Protein AF-A0A9D2AYI0-F1 (afdb_monomer)

Mean predicted aligned error: 7.73 Å

pLDDT: mean 88.95, std 11.7, range [48.78, 98.12]

Foldseek 3Di:
DVVVVVVVVVVVVVVVVVVVVVVVVVVVQLVVLLVLLQLLQVLQQHVVLVVLFFKKKWWKAFQQQDLQFHRIKIWIAGLPQQWIWIWTATPVRWIKIWIAGLQVLGTDWIDTNNHTDPDCPVCSVPPSVSVSVVCQVVQCQFCVSNQSSVQSPQKGWDDWDQDPNFTWIKIWGFQTQTSNGDGWTKIFTAGPVRSHTQWMCTPNWIWGWDDWDDQPSSGTTTFWTATPPDRSNIMGTPHMHTDSDDDPCRRRVD

Radius of gyration: 23.63 Å; Cα contacts (8 Å, |Δi|>4): 490; chains: 1; bounding box: 51×50×82 Å

Organism: NCBI:txid2838759

Secondary structure (DSSP, 8-state):
-HHHHHHHHHHHHHHHHHHHHHHHHHHHHHHHHHHHHHHHHHHTT-HHHHHT--EEEEEEES----SSEEEEEEEEEETTT-EEEEEEEETTS-EEEEEEETTTTEEEEEEETTEE-S--HHHHHHTHHHHHHHHHHHHHHHTHHHHHHH-TTTEEE---EEETTEEEEEEEEEEEE-TTS-EEEEEEEEETTT--EEEEEETTEEEEEEEEEE-STT-EEEEEEEESS-GGG-EEEEEEEEES---HHHHHT-

Sequence (254 aa):
MLKNKIRKNSWILLLLLIGFVHFNSQHALSQEKKTELNLISEASGGIQKWDITDYILFVAKGNALSPEFSESRAFLINKNNGDARFEATSNRGEKTVVLFNFKNNNLKTVFVDKKELEELDSFEKNSFPLIIKQFSEDSKRLFLPFLIANSRQDAKVMEDKIIDLEKLSPVQADGIQDLSGNSFNVTVFCSSETGEIRLANLDSQEFAIKNYKDIGGGVYLPTEFIDKKNPERSSEFSTVASFTHMEKEKFEGL

Structure (mmCIF, N/CA/C/O backbone):
data_AF-A0A9D2AYI0-F1
#
_entry.id   AF-A0A9D2AYI0-F1
#
loop_
_atom_site.group_PDB
_atom_site.id
_atom_site.type_symbol
_atom_site.label_atom_id
_atom_site.label_alt_id
_atom_site.label_comp_id
_atom_site.label_asym_id
_atom_site.label_entity_id
_atom_site.label_seq_id
_atom_site.pdbx_PDB_ins_code
_atom_site.Cartn_x
_atom_site.Cartn_y
_atom_site.Cartn_z
_atom_site.occupancy
_atom_site.B_iso_or_equiv
_atom_site.auth_seq_id
_atom_site.auth_comp_id
_atom_site.auth_asym_id
_atom_site.auth_atom_id
_atom_site.pdbx_PDB_model_num
ATOM 1 N N . MET A 1 1 ? 26.919 37.360 -55.769 1.00 53.56 1 MET A N 1
ATOM 2 C CA . MET A 1 1 ? 25.573 36.912 -55.327 1.00 53.56 1 MET A CA 1
ATOM 3 C C . MET A 1 1 ? 25.461 35.414 -55.008 1.00 53.56 1 MET A C 1
ATOM 5 O O . MET A 1 1 ? 24.759 35.093 -54.059 1.00 53.56 1 MET A O 1
ATOM 9 N N . LEU A 1 2 ? 26.147 34.495 -55.711 1.00 49.88 2 LEU A N 1
ATOM 10 C CA . LEU A 1 2 ? 26.025 33.040 -55.466 1.00 49.88 2 LEU A CA 1
ATOM 11 C C . LEU A 1 2 ? 26.475 32.572 -54.061 1.00 49.88 2 LEU A C 1
ATOM 13 O O . LEU A 1 2 ? 25.772 31.789 -53.429 1.00 49.88 2 LEU A O 1
ATOM 17 N N . LYS A 1 3 ? 27.597 33.091 -53.532 1.00 48.78 3 LYS A N 1
ATOM 18 C CA . LYS A 1 3 ? 28.136 32.690 -52.211 1.00 48.78 3 LYS A CA 1
ATOM 19 C C . LYS A 1 3 ? 27.173 32.951 -51.041 1.00 48.78 3 LYS A C 1
ATOM 21 O O . LYS A 1 3 ? 27.071 32.113 -50.152 1.00 48.78 3 LYS A O 1
ATOM 26 N N . ASN A 1 4 ? 26.419 34.055 -51.061 1.00 53.97 4 ASN A N 1
ATOM 27 C CA . ASN A 1 4 ? 25.432 34.349 -50.010 1.00 53.97 4 ASN A CA 1
ATOM 28 C C . ASN A 1 4 ? 24.194 33.443 -50.089 1.00 53.97 4 ASN A C 1
ATOM 30 O O . ASN A 1 4 ? 23.608 33.138 -49.054 1.00 53.97 4 ASN A O 1
ATOM 34 N N . LYS A 1 5 ? 23.817 32.977 -51.287 1.00 50.19 5 LYS A N 1
ATOM 35 C CA . LYS A 1 5 ? 22.659 32.091 -51.492 1.00 50.19 5 LYS A CA 1
ATOM 36 C C . LYS A 1 5 ? 22.956 30.656 -51.033 1.00 50.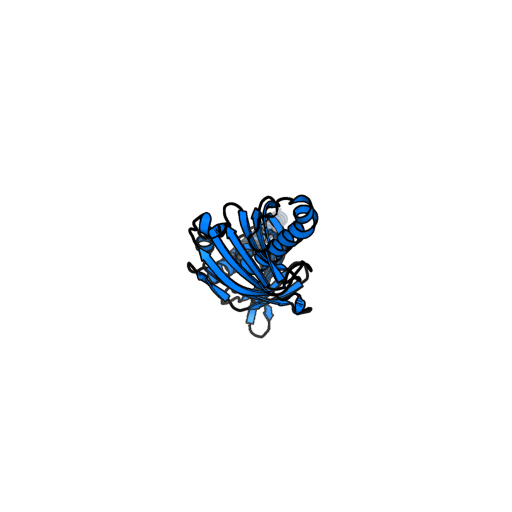19 5 LYS A C 1
ATOM 38 O O . LYS A 1 5 ? 22.133 30.056 -50.354 1.00 50.19 5 LYS A O 1
ATOM 43 N N . ILE A 1 6 ? 24.166 30.156 -51.311 1.00 55.81 6 ILE A N 1
ATOM 44 C CA . ILE A 1 6 ? 24.640 28.838 -50.846 1.00 55.81 6 ILE A CA 1
ATOM 45 C C . ILE A 1 6 ? 24.772 28.825 -49.320 1.00 55.81 6 ILE A C 1
ATOM 47 O O . ILE A 1 6 ? 24.260 27.923 -48.666 1.00 55.81 6 ILE A O 1
ATOM 51 N N . ARG A 1 7 ? 25.370 29.876 -48.739 1.00 56.66 7 ARG A N 1
ATOM 52 C CA . ARG A 1 7 ? 25.525 29.996 -47.286 1.00 56.66 7 ARG A CA 1
ATOM 53 C C . ARG A 1 7 ? 24.161 30.001 -46.585 1.00 56.66 7 ARG A C 1
ATOM 55 O O . ARG A 1 7 ? 23.984 29.253 -45.636 1.00 56.66 7 ARG A O 1
ATOM 62 N N . LYS A 1 8 ? 23.176 30.757 -47.091 1.00 58.34 8 LYS A N 1
ATOM 63 C CA . LYS A 1 8 ? 21.809 30.815 -46.533 1.00 58.34 8 LYS A CA 1
ATOM 64 C C . LYS A 1 8 ? 21.071 29.467 -46.614 1.00 58.34 8 LYS A C 1
ATOM 66 O O . LYS A 1 8 ? 20.415 29.092 -45.649 1.00 58.34 8 LYS A O 1
ATOM 71 N N . ASN A 1 9 ? 21.241 28.712 -47.703 1.00 61.28 9 ASN A N 1
ATOM 72 C CA . ASN A 1 9 ? 20.651 27.376 -47.848 1.00 61.28 9 ASN A CA 1
ATOM 73 C C . ASN A 1 9 ? 21.312 26.328 -46.934 1.00 61.28 9 ASN A C 1
ATOM 75 O O . ASN A 1 9 ? 20.611 25.464 -46.414 1.00 61.28 9 ASN A O 1
ATOM 79 N N . SER A 1 10 ? 22.622 26.426 -46.672 1.00 65.56 10 SER A N 1
ATOM 80 C CA . SER A 1 10 ? 23.306 25.547 -45.711 1.00 65.56 10 SER A CA 1
ATOM 81 C C . SER A 1 10 ? 22.818 25.739 -44.270 1.00 65.56 10 SER A C 1
ATOM 83 O O . SER A 1 10 ? 22.684 24.755 -43.551 1.00 65.56 10 SER A O 1
ATOM 85 N N . TRP A 1 11 ? 22.492 26.969 -43.851 1.00 72.38 11 TRP A N 1
ATOM 86 C CA . TRP A 1 11 ? 21.920 27.221 -42.517 1.00 72.38 11 TRP A CA 1
ATOM 87 C C . TRP A 1 11 ? 20.506 26.647 -42.364 1.00 72.38 11 TRP A C 1
ATOM 89 O O . TRP A 1 11 ? 20.178 26.114 -41.309 1.00 72.38 11 TRP A O 1
ATOM 99 N N . ILE A 1 12 ? 19.686 26.706 -43.418 1.00 76.19 12 ILE A N 1
ATOM 100 C CA . ILE A 1 12 ? 18.332 26.126 -43.416 1.00 76.19 12 ILE A CA 1
ATOM 101 C C . ILE A 1 12 ? 18.400 24.595 -43.312 1.00 76.19 12 ILE A C 1
ATOM 103 O O . ILE A 1 12 ? 17.667 24.004 -42.526 1.00 76.19 12 ILE A O 1
ATOM 107 N N . LEU A 1 13 ? 19.314 23.959 -44.052 1.00 74.06 13 LEU A N 1
ATOM 108 C CA . LEU A 1 13 ? 19.551 22.514 -43.975 1.00 74.06 13 LEU A CA 1
ATOM 109 C C . LEU A 1 13 ? 20.047 22.078 -42.591 1.00 74.06 13 LEU A C 1
ATOM 111 O O . LEU A 1 13 ? 19.569 21.077 -42.071 1.00 74.06 13 LEU A O 1
ATOM 115 N N . LEU A 1 14 ? 20.950 22.846 -41.973 1.00 80.19 14 LEU A N 1
ATOM 116 C CA . LEU A 1 14 ? 21.431 22.570 -40.618 1.00 80.19 14 LEU A CA 1
ATOM 117 C C . LEU A 1 14 ? 20.303 22.680 -39.579 1.00 80.19 14 LEU A C 1
ATOM 119 O O . LEU A 1 14 ? 20.172 21.806 -38.729 1.00 80.19 14 LEU A O 1
ATOM 123 N N . LEU A 1 15 ? 19.458 23.712 -39.671 1.00 78.56 15 LEU A N 1
ATOM 124 C CA . LEU A 1 15 ? 18.307 23.887 -38.777 1.00 78.56 15 LEU A CA 1
ATOM 125 C C . LEU A 1 15 ? 17.257 22.781 -38.954 1.00 78.56 15 LEU A C 1
ATOM 127 O O . LEU A 1 15 ? 16.720 22.296 -37.961 1.00 78.56 15 LEU A O 1
ATOM 131 N N . LEU A 1 16 ? 17.002 22.337 -40.189 1.00 78.69 16 LEU A N 1
ATOM 132 C CA . LEU A 1 16 ? 16.126 21.193 -40.463 1.00 78.69 16 LEU A CA 1
ATOM 133 C C . LEU A 1 16 ? 16.693 19.890 -39.889 1.00 78.69 16 LEU A C 1
ATOM 135 O O . LEU A 1 16 ? 15.939 19.103 -39.324 1.00 78.69 16 LEU A O 1
ATOM 139 N N . LEU A 1 17 ? 18.009 19.679 -39.977 1.00 77.38 17 LEU A N 1
ATOM 140 C CA . LEU A 1 17 ? 18.661 18.498 -39.410 1.00 77.38 17 LEU A CA 1
ATOM 141 C C . LEU A 1 17 ? 18.581 18.494 -37.876 1.00 77.38 17 LEU A C 1
ATOM 143 O O . LEU A 1 17 ? 18.234 17.479 -37.281 1.00 77.38 17 LEU A O 1
ATOM 147 N N . ILE A 1 18 ? 18.834 19.641 -37.235 1.00 75.62 18 ILE A N 1
ATOM 148 C CA . ILE A 1 18 ? 18.719 19.799 -35.777 1.00 75.62 18 ILE A CA 1
ATOM 149 C C . ILE A 1 18 ? 17.270 19.584 -35.326 1.00 75.62 18 ILE A C 1
ATOM 151 O O . ILE A 1 18 ? 17.044 18.877 -34.343 1.00 75.62 18 ILE A O 1
ATOM 155 N N . GLY A 1 19 ? 16.296 20.141 -36.055 1.00 67.94 19 GLY A N 1
ATOM 156 C CA . GLY A 1 19 ? 14.872 19.939 -35.790 1.00 67.94 19 GLY A CA 1
ATOM 157 C C . GLY A 1 19 ? 14.451 18.475 -35.933 1.00 67.94 19 GLY A C 1
ATOM 158 O O . GLY A 1 19 ? 13.746 17.959 -35.072 1.00 67.94 19 GLY A O 1
ATOM 159 N N . PHE A 1 20 ? 14.944 17.777 -36.959 1.00 69.94 20 PHE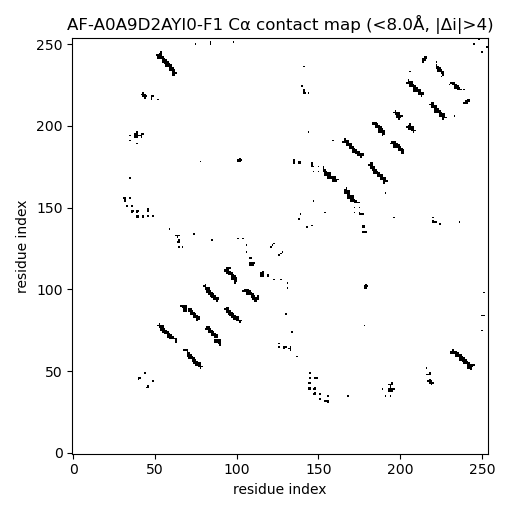 A N 1
ATOM 160 C CA . PHE A 1 20 ? 14.675 16.354 -37.167 1.00 69.94 20 PHE A CA 1
ATOM 161 C C . PHE A 1 20 ? 15.291 15.479 -36.065 1.00 69.94 20 PHE A C 1
ATOM 163 O O . PHE A 1 20 ? 14.637 14.563 -35.573 1.00 69.94 20 PHE A O 1
ATOM 170 N N . VAL A 1 21 ? 16.517 15.772 -35.618 1.00 67.69 21 VAL A N 1
ATOM 171 C CA . VAL A 1 21 ? 17.155 15.050 -34.502 1.00 67.69 21 VAL A CA 1
ATOM 172 C C . VAL A 1 21 ? 16.401 15.286 -33.188 1.00 67.69 21 VAL A C 1
ATOM 174 O O . VAL A 1 21 ? 16.112 14.325 -32.477 1.00 67.69 21 VAL A O 1
ATOM 177 N N . HIS A 1 22 ? 16.002 16.529 -32.896 1.00 61.12 22 HIS A N 1
ATOM 178 C CA . HIS A 1 22 ? 15.208 16.838 -31.700 1.00 61.12 22 HIS A CA 1
ATOM 179 C C . HIS A 1 22 ? 13.848 16.134 -31.725 1.00 61.12 22 HIS A C 1
ATOM 181 O O . HIS A 1 22 ? 13.465 15.515 -30.733 1.00 61.12 22 HIS A O 1
ATOM 187 N N . PHE A 1 23 ? 13.152 16.151 -32.862 1.00 60.25 23 PHE A N 1
ATOM 188 C CA . PHE A 1 23 ? 11.848 15.505 -33.002 1.00 60.25 23 PHE A CA 1
ATOM 189 C C . PHE A 1 23 ? 11.931 13.983 -32.798 1.00 60.25 23 PHE A C 1
ATOM 191 O O . PHE A 1 23 ? 11.155 13.419 -32.030 1.00 60.25 23 PHE A O 1
ATOM 198 N N . ASN A 1 24 ? 12.924 13.314 -33.396 1.00 60.12 24 ASN A N 1
ATOM 199 C CA . ASN A 1 24 ? 13.105 11.869 -33.216 1.00 60.12 24 ASN A CA 1
ATOM 200 C C . ASN A 1 24 ? 13.535 11.493 -31.789 1.00 60.12 24 ASN A C 1
ATOM 202 O O . ASN A 1 24 ? 13.051 10.496 -31.258 1.00 60.12 24 ASN A O 1
ATOM 206 N N . SER A 1 25 ? 14.383 12.299 -31.138 1.00 58.28 25 SER A N 1
ATOM 207 C CA . SER A 1 25 ? 14.795 12.043 -29.748 1.00 58.28 25 SER A CA 1
ATOM 208 C C . SER A 1 25 ? 13.628 12.121 -28.755 1.00 58.28 25 SER A C 1
ATOM 210 O O . SER A 1 25 ? 13.536 11.299 -27.848 1.00 58.28 25 SER A O 1
ATOM 212 N N . GLN A 1 26 ? 12.684 13.048 -28.957 1.00 58.59 26 GLN A N 1
ATOM 213 C CA . GLN A 1 26 ? 11.492 13.159 -28.112 1.00 58.59 26 GLN A CA 1
ATOM 214 C C . GLN A 1 26 ? 10.529 11.982 -28.313 1.00 58.59 26 GLN A C 1
ATOM 216 O O . GLN A 1 26 ? 9.932 11.499 -27.350 1.00 58.59 26 GLN A O 1
ATOM 221 N N . HIS A 1 27 ? 10.403 11.490 -29.548 1.00 59.12 27 HIS A N 1
ATOM 222 C CA . HIS A 1 27 ? 9.582 10.319 -29.845 1.00 59.12 27 HIS A CA 1
ATOM 223 C C . HIS A 1 27 ? 10.161 9.021 -29.270 1.00 59.12 27 HIS A C 1
ATOM 225 O O . HIS A 1 27 ? 9.396 8.244 -28.700 1.00 59.12 27 HIS A O 1
ATOM 231 N N . ALA A 1 28 ? 11.481 8.819 -29.344 1.00 58.78 28 ALA A N 1
ATOM 232 C CA . ALA A 1 28 ? 12.145 7.657 -28.749 1.00 58.78 28 ALA A CA 1
ATOM 233 C C . ALA A 1 28 ? 11.948 7.609 -27.221 1.00 58.78 28 ALA A C 1
ATOM 235 O O . ALA A 1 28 ? 11.442 6.618 -26.701 1.00 58.78 28 ALA A O 1
ATOM 236 N N . LEU A 1 29 ? 12.201 8.723 -26.522 1.00 58.31 29 LEU A N 1
ATOM 237 C CA . LEU A 1 29 ? 12.016 8.824 -25.066 1.00 58.31 29 LEU A CA 1
ATOM 238 C C . LEU A 1 29 ? 10.552 8.633 -24.630 1.00 58.31 29 LEU A C 1
ATOM 240 O O . LEU A 1 29 ? 10.275 8.067 -23.573 1.00 58.31 29 LEU A O 1
ATOM 244 N N . SER A 1 30 ? 9.586 9.094 -25.435 1.00 55.16 30 SER A N 1
ATOM 245 C CA . SER A 1 30 ? 8.163 8.878 -25.146 1.00 55.16 30 SER A CA 1
ATOM 246 C C . SER A 1 30 ? 7.731 7.424 -25.350 1.00 55.16 30 SER A C 1
ATOM 248 O O . SER A 1 30 ? 6.786 6.983 -24.689 1.00 55.16 30 SER A O 1
ATOM 250 N N . GLN A 1 31 ? 8.366 6.709 -26.279 1.00 60.50 31 GLN A N 1
ATOM 251 C CA . GLN A 1 31 ? 8.083 5.308 -26.568 1.00 60.50 31 GLN A CA 1
ATOM 252 C C . GLN A 1 31 ? 8.692 4.385 -25.514 1.00 60.50 31 GLN A C 1
ATOM 254 O O . GLN A 1 31 ? 7.988 3.488 -25.054 1.00 60.50 31 GLN A O 1
ATOM 259 N N . GLU A 1 32 ? 9.930 4.653 -25.091 1.00 61.78 32 GLU A N 1
ATOM 260 C CA . GLU A 1 32 ? 10.559 3.993 -23.941 1.00 61.78 32 GLU A CA 1
ATOM 261 C C . GLU A 1 32 ? 9.659 4.169 -22.723 1.00 61.78 32 GLU A C 1
ATOM 263 O O . GLU A 1 32 ? 9.006 3.205 -22.359 1.00 61.78 32 GLU A O 1
ATOM 268 N N . LYS A 1 33 ? 9.375 5.403 -22.275 1.00 62.69 33 LYS A N 1
ATOM 269 C CA . LYS A 1 33 ? 8.497 5.674 -21.115 1.00 62.69 33 LYS A CA 1
ATOM 270 C C . LYS A 1 33 ? 7.179 4.883 -21.085 1.00 62.69 33 LYS A C 1
ATOM 272 O O . LYS A 1 33 ? 6.710 4.481 -20.020 1.00 62.69 33 LYS A O 1
ATOM 277 N N . LYS A 1 34 ? 6.522 4.709 -22.237 1.00 66.56 34 LYS A N 1
ATOM 278 C CA . LYS A 1 34 ? 5.284 3.914 -22.330 1.00 66.56 34 LYS A CA 1
ATOM 279 C C . LYS A 1 34 ? 5.544 2.420 -22.137 1.00 66.56 34 LYS A C 1
ATOM 281 O O . LYS A 1 34 ? 4.685 1.745 -21.589 1.00 66.56 34 LYS A O 1
ATOM 286 N N . THR A 1 35 ? 6.694 1.930 -22.571 1.00 81.19 35 THR A N 1
ATOM 287 C CA . THR A 1 35 ? 7.146 0.544 -22.460 1.00 81.19 35 THR A CA 1
ATOM 288 C C . THR A 1 35 ? 7.421 0.151 -21.008 1.00 81.19 35 THR A C 1
ATOM 290 O O . THR A 1 35 ? 6.809 -0.811 -20.555 1.00 81.19 35 THR A O 1
ATOM 293 N N . GLU A 1 36 ? 8.214 0.896 -20.225 1.00 84.38 36 GLU A N 1
ATOM 294 C CA . GLU A 1 36 ? 8.496 0.473 -18.835 1.00 84.38 36 GLU A CA 1
ATOM 295 C C . GLU A 1 36 ? 7.261 0.569 -17.931 1.00 84.38 36 GLU A C 1
ATOM 297 O O . GLU A 1 36 ? 7.016 -0.317 -17.114 1.00 84.38 36 GLU A O 1
ATOM 302 N N . LEU A 1 37 ? 6.429 1.603 -18.093 1.00 88.00 37 LEU A N 1
ATOM 303 C CA . LEU A 1 37 ? 5.178 1.714 -17.333 1.00 88.00 37 LEU A CA 1
ATOM 304 C C . LEU A 1 37 ? 4.160 0.633 -17.724 1.00 88.00 37 LEU A C 1
ATOM 306 O O . LEU A 1 37 ? 3.379 0.195 -16.878 1.00 88.00 37 LEU A O 1
ATOM 310 N N . ASN A 1 38 ? 4.160 0.193 -18.988 1.00 90.56 38 ASN A N 1
ATOM 311 C CA . ASN A 1 38 ? 3.374 -0.967 -19.407 1.00 90.56 38 ASN A CA 1
ATOM 312 C C . ASN A 1 38 ? 3.913 -2.246 -18.757 1.00 90.56 38 ASN A C 1
ATOM 314 O O . ASN A 1 38 ? 3.112 -2.995 -18.213 1.00 90.56 38 ASN A O 1
ATOM 318 N N . LEU A 1 39 ? 5.235 -2.452 -18.726 1.00 93.31 39 LEU A N 1
ATOM 319 C CA . LEU A 1 39 ? 5.845 -3.613 -18.070 1.00 93.31 39 LEU A CA 1
ATOM 320 C C . LEU A 1 39 ? 5.500 -3.675 -16.578 1.00 93.31 39 LEU A C 1
ATOM 322 O O . LEU A 1 39 ? 5.071 -4.721 -16.106 1.00 93.31 39 LEU A O 1
ATOM 326 N N . ILE A 1 40 ? 5.598 -2.560 -15.842 1.00 94.75 40 ILE A N 1
ATOM 327 C CA . ILE A 1 40 ? 5.183 -2.503 -14.426 1.00 94.75 40 ILE A CA 1
ATOM 328 C C . ILE A 1 40 ? 3.696 -2.866 -14.281 1.00 94.75 40 ILE A C 1
ATOM 330 O O . ILE A 1 40 ? 3.312 -3.611 -13.375 1.00 94.75 40 ILE A O 1
ATOM 334 N N . SER A 1 41 ? 2.847 -2.354 -15.179 1.00 93.81 41 SER A N 1
ATOM 335 C CA . SER A 1 41 ? 1.416 -2.667 -15.178 1.00 93.81 41 SER A CA 1
ATOM 336 C C . SER A 1 41 ? 1.164 -4.155 -15.415 1.00 93.81 41 SER A C 1
ATOM 338 O O . SER A 1 41 ? 0.408 -4.765 -14.663 1.00 93.81 41 SER A O 1
ATOM 340 N N . GLU A 1 42 ? 1.802 -4.739 -16.426 1.00 93.94 42 GLU A N 1
ATOM 341 C CA . GLU A 1 42 ? 1.664 -6.146 -16.810 1.00 93.94 42 GLU A CA 1
ATOM 342 C C . GLU A 1 42 ? 2.189 -7.087 -15.721 1.00 93.94 42 GLU A C 1
ATOM 344 O O . GLU A 1 42 ? 1.493 -8.038 -15.369 1.00 93.94 42 GLU A O 1
ATOM 349 N N . ALA A 1 43 ? 3.331 -6.764 -15.105 1.00 94.12 43 ALA A N 1
ATOM 350 C CA . ALA A 1 43 ? 3.888 -7.484 -13.956 1.00 94.12 43 ALA A CA 1
ATOM 351 C C . ALA A 1 43 ? 2.916 -7.550 -12.768 1.00 94.12 43 ALA A C 1
ATOM 353 O O . ALA A 1 43 ? 2.937 -8.493 -11.981 1.00 94.12 43 ALA A O 1
ATOM 354 N N . SER A 1 44 ? 2.041 -6.550 -12.655 1.00 93.75 44 SER A N 1
ATOM 355 C CA . SER A 1 44 ? 1.035 -6.450 -11.595 1.00 93.75 44 SER A CA 1
ATOM 356 C C . SER A 1 44 ? -0.317 -7.066 -11.990 1.00 93.75 44 SER A C 1
ATOM 358 O O . SER A 1 44 ? -1.270 -7.005 -11.218 1.00 93.75 44 SER A O 1
ATOM 360 N N . GLY A 1 45 ? -0.437 -7.663 -13.182 1.00 91.00 45 GLY A N 1
ATOM 361 C CA . GLY A 1 45 ? -1.686 -8.250 -13.689 1.00 91.00 45 GLY A CA 1
ATOM 362 C C . GLY A 1 45 ? -2.497 -7.360 -14.639 1.00 91.00 45 GLY A C 1
ATOM 363 O O . GLY A 1 45 ? -3.569 -7.755 -15.100 1.00 91.00 45 GLY A O 1
ATOM 364 N N . GLY A 1 46 ? -1.989 -6.172 -14.967 1.00 91.25 46 GLY A N 1
ATOM 365 C CA . GLY A 1 46 ? -2.606 -5.214 -15.883 1.00 91.25 46 GLY A CA 1
ATOM 366 C C . GLY A 1 46 ? -3.616 -4.280 -15.214 1.00 91.25 46 GLY A C 1
ATOM 367 O O . GLY A 1 46 ? -4.355 -4.652 -14.299 1.00 91.25 46 GLY A O 1
ATOM 368 N N . ILE A 1 47 ? -3.681 -3.036 -15.701 1.00 86.81 47 ILE A N 1
ATOM 369 C CA . ILE A 1 47 ? -4.522 -1.996 -15.092 1.00 86.81 47 ILE A CA 1
ATOM 370 C C . ILE A 1 47 ? -6.018 -2.338 -15.107 1.00 86.81 47 ILE A C 1
ATOM 372 O O . ILE A 1 47 ? -6.737 -2.026 -14.164 1.00 86.81 47 ILE A O 1
ATOM 376 N N . GLN A 1 48 ? -6.484 -3.074 -16.119 1.00 89.19 48 GLN A N 1
ATOM 377 C CA . GLN A 1 48 ? -7.897 -3.435 -16.231 1.00 89.19 48 GLN A CA 1
ATOM 378 C C . GLN A 1 48 ? -8.354 -4.339 -15.079 1.00 89.19 48 GLN A C 1
ATOM 380 O O . GLN A 1 48 ? -9.502 -4.247 -14.654 1.00 89.19 48 GLN A O 1
ATOM 385 N N . LYS A 1 49 ? -7.475 -5.212 -14.565 1.00 89.94 49 LYS A N 1
ATOM 386 C CA . LYS A 1 49 ? -7.782 -6.091 -13.424 1.00 89.94 49 LYS A CA 1
ATOM 387 C C . LYS A 1 49 ? -7.871 -5.311 -12.117 1.00 89.94 49 LYS A C 1
ATOM 389 O O . LYS A 1 49 ? -8.752 -5.568 -11.297 1.00 89.94 49 LYS A O 1
ATOM 394 N N . TRP A 1 50 ? -6.997 -4.326 -11.955 1.00 89.88 50 TRP A N 1
ATOM 395 C CA . TRP A 1 50 ? -7.040 -3.395 -10.835 1.00 89.88 50 TRP A CA 1
ATOM 396 C C . TRP A 1 50 ? -8.302 -2.528 -10.839 1.00 89.88 50 TRP A C 1
ATOM 398 O O . TRP A 1 50 ? -8.941 -2.350 -9.800 1.00 89.88 50 TRP A O 1
ATOM 408 N N . ASP A 1 51 ? -8.698 -2.021 -12.006 1.00 88.62 51 ASP A N 1
ATOM 409 C CA . ASP A 1 51 ? -9.854 -1.134 -12.136 1.00 88.62 51 ASP A CA 1
ATOM 410 C C . ASP A 1 51 ? -11.164 -1.823 -11.734 1.00 88.62 51 ASP A C 1
ATOM 412 O O . ASP A 1 51 ? -11.976 -1.204 -11.053 1.00 88.62 51 ASP A O 1
ATOM 416 N N . ILE A 1 52 ? -11.332 -3.110 -12.066 1.00 88.31 52 ILE A N 1
ATOM 417 C CA . ILE A 1 52 ? -12.521 -3.906 -11.697 1.00 88.31 52 ILE A CA 1
ATOM 418 C C . ILE A 1 52 ? -12.467 -4.501 -10.280 1.00 88.31 52 ILE A C 1
ATOM 420 O O . ILE A 1 52 ? -13.402 -5.187 -9.866 1.00 88.31 52 ILE A O 1
ATOM 424 N N . THR A 1 53 ? -11.353 -4.328 -9.565 1.00 89.56 53 THR A N 1
ATOM 425 C CA . THR A 1 53 ? -11.223 -4.784 -8.180 1.00 89.56 53 THR A CA 1
ATOM 426 C C . THR A 1 53 ? -11.800 -3.725 -7.252 1.00 89.56 53 THR A C 1
ATOM 428 O O . THR A 1 53 ? -11.243 -2.633 -7.119 1.00 89.56 53 THR A O 1
ATOM 431 N N . ASP A 1 54 ? -12.896 -4.068 -6.584 1.00 92.00 54 ASP A N 1
ATOM 432 C CA . ASP A 1 54 ? -13.623 -3.136 -5.726 1.00 92.00 54 ASP A CA 1
ATOM 433 C C . ASP A 1 54 ? -13.140 -3.228 -4.286 1.00 92.00 54 ASP A C 1
ATOM 435 O O . ASP A 1 54 ? -12.808 -2.209 -3.680 1.00 92.00 54 ASP A O 1
ATOM 439 N N . TYR A 1 55 ? -13.069 -4.445 -3.749 1.00 95.25 55 TYR A N 1
ATOM 440 C CA . TYR A 1 55 ? -12.732 -4.692 -2.357 1.00 95.25 55 TYR A CA 1
ATOM 441 C C . TYR A 1 55 ? -11.354 -5.318 -2.220 1.00 95.25 55 TYR A C 1
ATOM 443 O O . TYR A 1 55 ? -11.007 -6.240 -2.959 1.00 95.25 55 TYR A O 1
ATOM 451 N N . ILE A 1 56 ? -10.585 -4.850 -1.239 1.00 96.06 56 ILE A N 1
ATOM 452 C CA . ILE A 1 56 ? -9.270 -5.405 -0.918 1.00 96.06 56 ILE A CA 1
ATOM 453 C C . ILE A 1 56 ? -9.159 -5.570 0.594 1.00 96.06 56 ILE A C 1
ATOM 455 O O . ILE A 1 56 ? -9.338 -4.610 1.341 1.00 96.06 56 ILE A O 1
ATOM 459 N N . LEU A 1 57 ? -8.852 -6.788 1.030 1.00 97.19 57 LEU A N 1
ATOM 460 C CA . LEU A 1 57 ? -8.456 -7.106 2.397 1.00 97.19 57 LEU A CA 1
ATOM 461 C C . LEU A 1 57 ? -6.937 -7.224 2.440 1.00 97.19 57 LEU A C 1
ATOM 463 O O . LEU A 1 57 ? -6.364 -7.961 1.640 1.00 97.19 57 LEU A O 1
ATOM 467 N N . PHE A 1 58 ? -6.288 -6.574 3.399 1.00 97.81 58 PHE A N 1
ATOM 468 C CA . PHE A 1 58 ? -4.879 -6.807 3.676 1.00 97.81 58 PHE A CA 1
ATOM 469 C C . PHE A 1 58 ? -4.552 -6.753 5.166 1.00 97.81 58 PHE A C 1
ATOM 471 O O . PHE A 1 58 ? -5.147 -5.988 5.920 1.00 97.81 58 PHE A O 1
ATOM 478 N N . VAL A 1 59 ? -3.585 -7.570 5.586 1.00 98.06 59 VAL A N 1
ATOM 479 C CA . VAL A 1 59 ? -3.038 -7.595 6.948 1.00 98.06 59 VAL A CA 1
ATOM 480 C C . VAL A 1 59 ? -1.583 -7.161 6.893 1.00 98.06 59 VAL A C 1
ATOM 482 O O . VAL A 1 59 ? -0.747 -7.873 6.335 1.00 98.06 59 VAL A O 1
ATOM 485 N N . ALA A 1 60 ? -1.292 -6.008 7.487 1.00 97.75 60 ALA A N 1
ATOM 486 C CA . ALA A 1 60 ? 0.035 -5.419 7.561 1.00 97.75 60 ALA A CA 1
ATOM 487 C C . ALA A 1 60 ? 0.671 -5.663 8.937 1.00 97.75 60 ALA A C 1
ATOM 489 O O . ALA A 1 60 ? -0.003 -5.613 9.969 1.00 97.75 60 ALA A O 1
ATOM 490 N N . LYS A 1 61 ? 1.986 -5.883 8.948 1.00 96.38 61 LYS A N 1
ATOM 491 C CA . LYS A 1 61 ? 2.825 -5.972 10.147 1.00 96.38 61 LYS A CA 1
ATOM 492 C C . LYS A 1 61 ? 4.071 -5.101 9.976 1.00 96.38 61 LYS A C 1
ATOM 494 O O . LYS A 1 61 ? 4.629 -5.049 8.883 1.00 96.38 61 LYS A O 1
ATOM 499 N N . GLY A 1 62 ? 4.515 -4.459 11.056 1.00 94.81 62 GLY A N 1
ATOM 500 C CA . GLY A 1 62 ? 5.664 -3.544 11.053 1.00 94.81 62 GLY A CA 1
ATOM 501 C C . GLY A 1 62 ? 5.290 -2.123 10.618 1.00 94.81 62 GLY A C 1
ATOM 502 O O . GLY A 1 62 ? 4.128 -1.858 10.282 1.00 94.81 62 GLY A O 1
ATOM 503 N N . ASN A 1 63 ? 6.257 -1.197 10.667 1.00 92.81 63 ASN A N 1
ATOM 504 C CA . ASN A 1 63 ? 6.073 0.231 10.374 1.00 92.81 63 ASN A CA 1
ATOM 505 C C . ASN A 1 63 ? 4.835 0.841 11.064 1.00 92.81 63 ASN A C 1
ATOM 507 O O . ASN A 1 63 ? 4.021 1.528 10.439 1.00 92.81 63 ASN A O 1
ATOM 511 N N . ALA A 1 64 ? 4.645 0.523 12.345 1.00 92.69 64 ALA A N 1
ATOM 512 C CA . ALA A 1 64 ? 3.521 1.032 13.114 1.00 92.69 64 ALA A CA 1
ATOM 513 C C . ALA A 1 64 ? 3.744 2.509 13.463 1.00 92.69 64 ALA A C 1
ATOM 515 O O . ALA A 1 64 ? 4.770 2.882 14.028 1.00 92.69 64 ALA A O 1
ATOM 516 N N . LEU A 1 65 ? 2.776 3.356 13.123 1.00 91.62 65 LEU A N 1
ATOM 517 C CA . LEU A 1 65 ? 2.808 4.794 13.392 1.00 91.62 65 LEU A CA 1
ATOM 518 C C . LEU A 1 65 ? 2.095 5.164 14.693 1.00 91.62 65 LEU A C 1
ATOM 520 O O . LEU A 1 65 ? 2.340 6.240 15.236 1.00 91.62 65 LEU A O 1
ATOM 524 N N . SER A 1 66 ? 1.194 4.301 15.166 1.00 88.25 66 SER A N 1
ATOM 525 C CA . SER A 1 66 ? 0.459 4.510 16.409 1.00 88.25 66 SER A CA 1
ATOM 526 C C . SER A 1 66 ? 1.091 3.712 17.551 1.00 88.25 66 SER A C 1
ATOM 528 O O . SER A 1 66 ? 1.249 2.501 17.408 1.00 88.25 66 SER A O 1
ATOM 530 N N . PRO A 1 67 ? 1.388 4.342 18.702 1.00 86.62 67 PRO A N 1
ATOM 531 C CA . PRO A 1 67 ? 1.796 3.626 19.912 1.00 86.62 67 PRO A CA 1
ATOM 532 C C . PRO A 1 67 ? 0.616 2.938 20.629 1.00 86.62 67 PRO A C 1
ATOM 534 O O . PRO A 1 67 ? 0.818 2.207 21.601 1.00 86.62 67 PRO A O 1
ATOM 537 N N . GLU A 1 68 ? -0.622 3.203 20.203 1.00 89.00 68 GLU A N 1
ATOM 538 C CA . GLU A 1 68 ? -1.841 2.697 20.846 1.00 89.00 68 GLU A CA 1
ATOM 539 C C . GLU A 1 68 ? -2.190 1.276 20.403 1.00 89.00 68 GLU A C 1
ATOM 541 O O . GLU A 1 68 ? -2.797 0.525 21.167 1.00 89.00 68 GLU A O 1
ATOM 546 N N . PHE A 1 69 ? -1.790 0.900 19.188 1.00 92.56 69 PHE A N 1
ATOM 547 C CA . PHE A 1 69 ? -2.125 -0.376 18.568 1.00 92.56 69 PHE A CA 1
ATOM 548 C C . PHE A 1 69 ? -0.893 -1.262 18.410 1.00 92.56 69 PHE A C 1
ATOM 550 O O . PHE A 1 69 ? 0.237 -0.790 18.304 1.00 92.56 69 PHE A O 1
ATOM 557 N N . SER A 1 70 ? -1.121 -2.571 18.370 1.00 90.19 70 SER A N 1
ATOM 558 C CA . SER A 1 70 ? -0.100 -3.545 18.011 1.00 90.19 70 SER A CA 1
ATOM 559 C C . SER A 1 70 ? 0.439 -3.301 16.603 1.00 90.19 70 SER A C 1
ATOM 561 O O . SER A 1 70 ? -0.255 -2.767 15.740 1.00 90.19 70 SER A O 1
ATOM 563 N N . GLU A 1 71 ? 1.641 -3.805 16.326 1.00 92.00 71 GLU A N 1
ATOM 564 C CA . GLU A 1 71 ? 2.244 -3.695 14.994 1.00 92.00 71 GLU A CA 1
ATOM 565 C C . GLU A 1 71 ? 1.437 -4.382 13.889 1.00 92.00 71 GLU A C 1
ATOM 567 O O . GLU A 1 71 ? 1.557 -4.009 12.724 1.00 92.00 71 GLU A O 1
ATOM 572 N N . SER A 1 72 ? 0.640 -5.394 14.239 1.00 95.31 72 SER A N 1
ATOM 573 C CA . SER A 1 72 ? -0.241 -6.086 13.303 1.00 95.31 72 SER A CA 1
ATOM 574 C C . SER A 1 72 ? -1.592 -5.387 13.223 1.00 95.31 72 SER A C 1
ATOM 576 O O . SER A 1 72 ? -2.205 -5.089 14.249 1.00 95.31 72 SER A O 1
ATOM 578 N N . ARG A 1 73 ? -2.077 -5.189 12.001 1.00 97.19 73 ARG A N 1
ATOM 579 C CA . ARG A 1 73 ? -3.357 -4.539 11.706 1.00 97.19 73 ARG A CA 1
ATOM 580 C C . ARG A 1 73 ? -3.935 -5.044 10.395 1.00 97.19 73 ARG A C 1
ATOM 582 O O . ARG A 1 73 ? -3.187 -5.437 9.502 1.00 97.19 73 ARG A O 1
ATOM 589 N N . ALA A 1 74 ? -5.251 -5.015 10.274 1.00 98.00 74 ALA A N 1
ATOM 590 C CA . ALA A 1 74 ? -5.957 -5.365 9.056 1.00 98.00 74 ALA A CA 1
ATOM 591 C C . ALA A 1 74 ? -6.727 -4.163 8.515 1.00 98.00 74 ALA A C 1
ATOM 593 O O . ALA A 1 74 ? -7.251 -3.348 9.275 1.00 98.00 74 ALA A O 1
ATOM 594 N N . PHE A 1 75 ? -6.821 -4.092 7.195 1.00 97.94 75 PHE A N 1
ATOM 595 C CA . PHE A 1 75 ? -7.694 -3.177 6.489 1.00 97.94 75 PHE A CA 1
ATOM 596 C C . PHE A 1 75 ? -8.531 -3.951 5.484 1.00 97.94 75 PHE A C 1
ATOM 598 O O . PHE A 1 75 ? -8.002 -4.740 4.704 1.00 97.94 75 PHE A O 1
ATOM 605 N N . LEU A 1 76 ? -9.828 -3.685 5.474 1.00 97.81 76 LEU A N 1
ATOM 606 C CA . LEU A 1 76 ? -10.739 -4.079 4.413 1.00 97.81 76 LEU A CA 1
ATOM 607 C C . LEU A 1 76 ? -11.297 -2.803 3.794 1.00 97.81 76 LEU A C 1
ATOM 609 O O . LEU A 1 76 ? -11.948 -2.017 4.478 1.00 97.81 76 LEU A O 1
ATOM 613 N N . ILE A 1 77 ? -11.022 -2.583 2.515 1.00 97.50 77 ILE A N 1
ATOM 614 C CA . ILE A 1 77 ? -11.396 -1.351 1.822 1.00 97.50 77 ILE A CA 1
ATOM 615 C C . ILE A 1 77 ? -12.298 -1.621 0.636 1.00 97.50 77 ILE A C 1
ATOM 617 O O . ILE A 1 77 ? -12.181 -2.664 0.004 1.00 97.50 77 ILE A O 1
ATOM 621 N N . ASN A 1 78 ? -13.133 -0.643 0.302 1.00 96.25 78 ASN A N 1
ATOM 622 C CA . ASN A 1 78 ? -13.750 -0.482 -1.004 1.00 96.25 78 ASN A CA 1
ATOM 623 C C . ASN A 1 78 ? -13.056 0.685 -1.733 1.00 96.25 78 ASN A C 1
ATOM 625 O O . ASN A 1 78 ? -13.207 1.858 -1.377 1.00 96.25 78 ASN A O 1
ATOM 629 N N . LYS A 1 79 ? -12.287 0.361 -2.777 1.00 93.44 79 LYS A N 1
ATOM 630 C CA . LYS A 1 79 ? -11.502 1.316 -3.574 1.00 93.44 79 LYS A CA 1
ATOM 631 C C . LYS A 1 79 ? -12.381 2.363 -4.268 1.00 93.44 79 LYS A C 1
ATOM 633 O O . LYS A 1 79 ? -11.967 3.514 -4.437 1.00 93.44 79 LYS A O 1
ATOM 638 N N . ASN A 1 80 ? -13.598 1.994 -4.656 1.00 91.88 80 ASN A N 1
ATOM 639 C CA . ASN A 1 80 ? -14.471 2.841 -5.463 1.00 91.88 80 ASN A CA 1
ATOM 640 C C . ASN A 1 80 ? -15.151 3.925 -4.629 1.00 91.88 80 ASN A C 1
ATOM 642 O O . ASN A 1 80 ? -15.085 5.100 -4.993 1.00 91.88 80 ASN A O 1
ATOM 646 N N . ASN A 1 81 ? -15.745 3.573 -3.490 1.00 94.19 81 ASN A N 1
ATOM 647 C CA . ASN A 1 81 ? -16.486 4.535 -2.668 1.00 94.19 81 ASN A CA 1
ATOM 648 C C . ASN A 1 81 ? -15.663 5.128 -1.507 1.00 94.19 81 ASN A C 1
ATOM 650 O O . ASN A 1 81 ? -16.050 6.156 -0.954 1.00 94.19 81 ASN A O 1
ATOM 654 N N . GLY A 1 82 ? -14.505 4.547 -1.181 1.00 96.12 82 GLY A N 1
ATOM 655 C CA . GLY A 1 82 ? -13.639 5.032 -0.112 1.00 96.12 82 GLY A CA 1
ATOM 656 C C . GLY A 1 82 ? -13.913 4.425 1.261 1.00 96.12 82 GLY A C 1
ATOM 657 O O . GLY A 1 82 ? -13.253 4.817 2.216 1.00 96.12 82 GLY A O 1
ATOM 658 N N . ASP A 1 83 ? -14.875 3.515 1.401 1.00 97.25 83 ASP A N 1
ATOM 659 C CA . ASP A 1 83 ? -15.173 2.899 2.691 1.00 97.25 83 ASP A CA 1
ATOM 660 C C . ASP A 1 83 ? -14.021 1.998 3.135 1.00 97.25 83 ASP A C 1
ATOM 662 O O . ASP A 1 83 ? -13.480 1.219 2.350 1.00 97.25 83 ASP A O 1
ATOM 666 N N . ALA A 1 84 ? -13.655 2.094 4.408 1.00 98.00 84 ALA A N 1
ATOM 667 C CA . ALA A 1 84 ? -12.619 1.286 5.020 1.00 98.00 84 ALA A CA 1
ATOM 668 C C . ALA A 1 84 ? -13.041 0.795 6.400 1.00 98.00 84 ALA A C 1
ATOM 670 O O . ALA A 1 84 ? -13.685 1.500 7.180 1.00 98.00 84 ALA A O 1
ATOM 671 N N . ARG A 1 85 ? -12.612 -0.426 6.692 1.00 97.75 85 ARG A N 1
ATOM 672 C CA . ARG A 1 85 ? -12.634 -1.048 8.004 1.00 97.75 85 ARG A CA 1
ATOM 673 C C . ARG A 1 85 ? -11.199 -1.304 8.426 1.00 97.75 85 ARG A C 1
ATOM 675 O O . ARG A 1 85 ? -10.480 -2.026 7.743 1.00 97.75 85 ARG A O 1
ATOM 682 N N . PHE A 1 86 ? -10.801 -0.712 9.538 1.00 97.88 86 PHE A N 1
ATOM 683 C CA . PHE A 1 86 ? -9.537 -0.983 10.209 1.00 97.88 86 PHE A CA 1
ATOM 684 C C . PHE A 1 86 ? -9.777 -1.913 11.392 1.00 97.88 86 PHE A C 1
ATOM 686 O O . PHE A 1 86 ? -10.732 -1.715 12.142 1.00 97.88 86 PHE A O 1
ATOM 693 N N . GLU A 1 87 ? -8.892 -2.886 11.581 1.00 97.56 87 GLU A N 1
ATOM 694 C CA . GLU A 1 87 ? -8.865 -3.736 12.767 1.00 97.56 87 GLU A CA 1
ATOM 695 C C . GLU A 1 87 ? -7.459 -3.832 13.342 1.00 97.56 87 GLU A C 1
ATOM 697 O O . GLU A 1 87 ? -6.500 -4.129 12.627 1.00 97.56 87 GLU A O 1
ATOM 702 N N . ALA A 1 88 ? -7.341 -3.652 14.652 1.00 97.19 88 ALA A N 1
ATOM 703 C CA . ALA A 1 88 ? -6.110 -3.914 15.381 1.00 97.19 88 ALA A CA 1
ATOM 704 C C . ALA A 1 88 ? -6.409 -4.268 16.839 1.00 97.19 88 ALA A C 1
ATOM 706 O O . ALA A 1 88 ? -7.518 -4.070 17.339 1.00 97.19 88 ALA A O 1
ATOM 707 N N . THR A 1 89 ? -5.395 -4.776 17.530 1.00 96.38 89 THR A N 1
ATOM 708 C CA . THR A 1 89 ? -5.442 -4.968 18.980 1.00 96.38 89 THR A CA 1
ATOM 709 C C . THR A 1 89 ? -4.745 -3.787 19.648 1.00 96.38 89 THR A C 1
ATOM 711 O O . THR A 1 89 ? -3.640 -3.423 19.245 1.00 96.38 89 THR A O 1
ATOM 714 N N . SER A 1 90 ? -5.361 -3.176 20.658 1.00 92.38 90 SER A N 1
ATOM 715 C CA . SER A 1 90 ? -4.729 -2.127 21.458 1.00 92.38 90 SER A CA 1
ATOM 716 C C . SER A 1 90 ? -3.567 -2.692 22.280 1.00 92.38 90 SER A C 1
ATOM 718 O O . SER A 1 90 ? -3.474 -3.896 22.532 1.00 92.38 90 SER A O 1
ATOM 720 N N . ASN A 1 91 ? -2.688 -1.826 22.776 1.00 88.06 91 ASN A N 1
ATOM 721 C CA . ASN A 1 91 ? -1.633 -2.224 23.714 1.00 88.06 91 ASN A CA 1
ATOM 722 C C . ASN A 1 91 ? -2.172 -2.779 25.054 1.00 88.06 91 ASN A C 1
ATOM 724 O O . ASN A 1 91 ? -1.417 -3.390 25.810 1.00 88.06 91 ASN A O 1
ATOM 728 N N . ARG A 1 92 ? -3.476 -2.620 25.328 1.00 89.31 92 ARG A N 1
ATOM 729 C CA . ARG A 1 92 ? -4.192 -3.212 26.472 1.00 89.31 92 ARG A CA 1
ATOM 730 C C . ARG A 1 92 ? -4.818 -4.572 26.155 1.00 89.31 92 ARG A C 1
ATOM 732 O O . ARG A 1 92 ? -5.376 -5.198 27.049 1.00 89.31 92 ARG A O 1
ATOM 739 N N . GLY A 1 93 ? -4.714 -5.041 24.911 1.00 92.50 93 GLY A N 1
ATOM 740 C CA . GLY A 1 93 ? -5.288 -6.309 24.461 1.00 92.50 93 GLY A CA 1
ATOM 741 C C . GLY A 1 93 ? -6.733 -6.217 23.961 1.00 92.50 93 GLY A C 1
ATOM 742 O O . GLY A 1 93 ? -7.318 -7.254 23.654 1.00 92.50 93 GLY A O 1
ATOM 743 N N . GLU A 1 94 ? -7.302 -5.015 23.859 1.00 95.00 94 GLU A N 1
ATOM 744 C CA . GLU A 1 94 ? -8.680 -4.798 23.396 1.00 95.00 94 GLU A CA 1
ATOM 745 C C . GLU A 1 94 ? -8.726 -4.846 21.867 1.00 95.00 94 GLU A C 1
ATOM 747 O O . GLU A 1 94 ? -7.842 -4.316 21.192 1.00 95.00 94 GLU A O 1
ATOM 752 N N . LYS A 1 95 ? -9.761 -5.456 21.290 1.00 95.75 95 LYS A N 1
ATOM 753 C CA . LYS A 1 95 ? -9.949 -5.472 19.835 1.00 95.75 95 LYS A CA 1
ATOM 754 C C . LYS A 1 95 ? -10.670 -4.210 19.398 1.00 95.75 95 LYS A C 1
ATOM 756 O O . LYS A 1 95 ? -11.815 -3.992 19.790 1.00 95.75 95 LYS A O 1
ATOM 761 N N . THR A 1 96 ? -10.032 -3.422 18.545 1.00 96.25 96 THR A N 1
ATOM 762 C CA . THR A 1 96 ? -10.601 -2.192 17.999 1.00 96.25 96 THR A CA 1
ATOM 763 C C . THR A 1 96 ? -10.956 -2.387 16.533 1.00 96.25 96 THR A C 1
ATOM 765 O O . THR A 1 96 ? -10.112 -2.805 15.741 1.00 96.25 96 THR A O 1
ATOM 768 N N . VAL A 1 97 ? -12.194 -2.051 16.173 1.00 97.00 97 VAL A N 1
ATOM 769 C CA . VAL A 1 97 ? -12.673 -1.975 14.787 1.00 97.00 97 VAL A CA 1
ATOM 770 C C . VAL A 1 97 ? -13.089 -0.539 14.504 1.00 97.00 97 VAL A C 1
ATOM 772 O O . VAL A 1 97 ? -13.858 0.037 15.269 1.00 97.00 97 VAL A O 1
ATOM 775 N N . VAL A 1 98 ? -12.598 0.045 13.415 1.00 97.31 98 VAL A N 1
ATOM 776 C CA . VAL A 1 98 ? -12.937 1.415 13.009 1.00 97.31 98 VAL A CA 1
ATOM 777 C C . VAL A 1 98 ? -13.490 1.400 11.598 1.00 97.31 98 VAL A C 1
ATOM 779 O O . VAL A 1 98 ? -12.809 0.968 10.669 1.00 97.31 98 VAL A O 1
ATOM 782 N N . LEU A 1 99 ? -14.711 1.901 11.440 1.00 97.75 99 LEU A N 1
ATOM 783 C CA . LEU A 1 99 ? -15.338 2.141 10.149 1.00 97.75 99 LEU A CA 1
ATOM 784 C C . LEU A 1 99 ? -15.165 3.613 9.788 1.00 97.75 99 LEU A C 1
ATOM 786 O O . LEU A 1 99 ? -15.533 4.503 10.556 1.00 97.75 99 LEU A O 1
ATOM 790 N N . PHE A 1 100 ? -14.609 3.878 8.615 1.00 97.94 100 PHE A N 1
ATOM 791 C CA . PHE A 1 100 ? -14.333 5.231 8.149 1.00 97.94 100 PHE A CA 1
ATOM 792 C C . PHE A 1 100 ? -14.366 5.304 6.625 1.00 97.94 100 PHE A C 1
ATOM 794 O O . PHE A 1 100 ? -14.564 4.298 5.942 1.00 97.94 100 PHE A O 1
ATOM 801 N N . ASN A 1 101 ? -14.195 6.503 6.080 1.00 97.81 101 ASN A N 1
ATOM 802 C CA . ASN A 1 101 ? -13.985 6.694 4.655 1.00 97.81 101 ASN A CA 1
ATOM 803 C C . ASN A 1 101 ? -12.644 7.396 4.402 1.00 97.81 101 ASN A C 1
ATOM 805 O O . ASN A 1 101 ? -12.415 8.511 4.866 1.00 97.81 101 ASN A O 1
ATOM 809 N N . PHE A 1 102 ? -11.740 6.728 3.682 1.00 96.88 102 PHE A N 1
ATOM 810 C CA . PHE A 1 102 ? -10.366 7.196 3.473 1.00 96.88 102 PHE A CA 1
ATOM 811 C C . PHE A 1 102 ? -10.234 8.291 2.410 1.00 96.88 102 PHE A C 1
ATOM 813 O O . PHE A 1 102 ? -9.174 8.901 2.312 1.00 96.88 102 PHE A O 1
ATOM 820 N N . LYS A 1 103 ? -11.276 8.532 1.601 1.00 95.50 103 LYS A N 1
ATOM 821 C CA . LYS A 1 103 ? -11.267 9.580 0.564 1.00 95.50 103 LYS A CA 1
ATOM 822 C C . LYS A 1 103 ? -11.639 10.951 1.112 1.00 95.50 103 LYS A C 1
ATOM 824 O O . LYS A 1 103 ? -11.244 11.963 0.547 1.00 95.50 103 LYS A O 1
ATOM 829 N N . ASN A 1 104 ? -12.433 10.991 2.179 1.00 95.50 104 ASN A N 1
ATOM 830 C CA . ASN A 1 104 ? -12.880 12.234 2.811 1.00 95.50 104 ASN A CA 1
ATOM 831 C C . ASN A 1 104 ? -12.501 12.331 4.297 1.00 95.50 104 ASN A C 1
ATOM 833 O O . ASN A 1 104 ? -12.889 13.297 4.947 1.00 95.50 104 ASN A O 1
ATOM 837 N N . ASN A 1 105 ? -11.744 11.360 4.818 1.00 95.00 105 ASN A N 1
ATOM 838 C CA . ASN A 1 105 ? -11.318 11.271 6.215 1.00 95.00 105 ASN A CA 1
ATOM 839 C C . ASN A 1 105 ? -12.482 11.364 7.212 1.00 95.00 105 ASN A C 1
ATOM 841 O O . ASN A 1 105 ? -12.348 11.982 8.262 1.00 95.00 105 ASN A O 1
ATOM 845 N N . ASN A 1 106 ? -13.629 10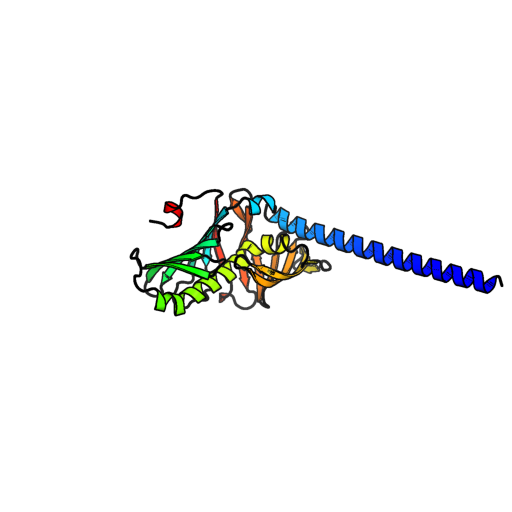.768 6.884 1.00 96.06 106 ASN A N 1
ATOM 846 C CA . ASN A 1 106 ? -14.802 10.776 7.752 1.00 96.06 106 ASN A CA 1
ATOM 847 C C . ASN A 1 106 ? -14.836 9.521 8.639 1.00 96.06 106 ASN A C 1
ATOM 849 O O . ASN A 1 106 ? -14.894 8.402 8.117 1.00 96.06 106 ASN A O 1
ATOM 853 N N . LEU A 1 107 ? -14.819 9.705 9.961 1.00 97.50 107 LEU A N 1
ATOM 854 C CA . LEU A 1 107 ? -15.033 8.643 10.943 1.00 97.50 107 LEU A CA 1
ATOM 855 C C . LEU A 1 107 ? -16.528 8.304 11.018 1.00 97.50 107 LEU A C 1
ATOM 857 O O . LEU A 1 107 ? -17.355 9.189 11.198 1.00 97.50 107 LEU A O 1
ATOM 861 N N . LYS A 1 108 ? -16.887 7.021 10.894 1.00 95.12 108 LYS A N 1
ATOM 862 C CA . LYS A 1 108 ? -18.288 6.581 10.991 1.00 95.12 108 LYS A CA 1
ATOM 863 C C . LYS A 1 108 ? -18.600 5.991 12.360 1.00 95.12 108 LYS A C 1
ATOM 865 O O . LYS A 1 108 ? -19.472 6.490 13.058 1.00 95.12 108 LYS A O 1
ATOM 870 N N . THR A 1 109 ? -17.888 4.927 12.726 1.00 95.75 109 THR A N 1
ATOM 871 C CA . THR A 1 109 ? -18.183 4.140 13.929 1.00 95.75 109 THR A CA 1
ATOM 872 C C . THR A 1 109 ? -16.911 3.491 14.454 1.00 95.75 109 THR A C 1
ATOM 874 O O . THR A 1 109 ? -16.029 3.112 13.679 1.00 95.75 109 THR A O 1
ATOM 877 N N . VAL A 1 110 ? -16.828 3.330 15.773 1.00 96.75 110 VAL A N 1
ATOM 878 C CA . VAL A 1 110 ? -15.733 2.638 16.458 1.00 96.75 110 VAL A CA 1
ATOM 879 C C . VAL A 1 110 ? -16.323 1.567 17.362 1.00 96.75 110 VAL A C 1
ATOM 881 O O . VAL A 1 110 ? -17.234 1.847 18.135 1.00 96.75 110 VAL A O 1
ATOM 884 N N . PHE A 1 111 ? -15.775 0.357 17.302 1.00 95.31 111 PHE A N 1
ATOM 885 C CA . PHE A 1 111 ? -16.089 -0.723 18.229 1.00 95.31 111 PHE A CA 1
ATOM 886 C C . PHE A 1 111 ? -14.846 -1.103 19.028 1.00 95.31 111 PHE A C 1
ATOM 888 O O . PHE A 1 111 ? -13.779 -1.315 18.452 1.00 95.31 111 PHE A O 1
ATOM 895 N N . VAL A 1 112 ? -14.997 -1.256 20.342 1.00 95.00 112 VAL A N 1
ATOM 896 C CA . VAL A 1 112 ? -13.977 -1.804 21.245 1.00 95.00 112 VAL A CA 1
ATOM 897 C C . VAL A 1 112 ? -14.553 -3.050 21.905 1.00 95.00 112 VAL A C 1
ATOM 899 O O . VAL A 1 112 ? -15.615 -3.000 22.522 1.00 95.00 112 VAL A O 1
ATOM 902 N N . ASP A 1 113 ? -13.903 -4.197 21.707 1.00 93.81 113 ASP A N 1
ATOM 903 C CA . ASP A 1 113 ? -14.377 -5.512 22.159 1.00 93.81 113 ASP A CA 1
ATOM 904 C C . ASP A 1 113 ? -15.852 -5.779 21.801 1.00 93.81 113 ASP A C 1
ATOM 906 O O . ASP A 1 113 ? -16.638 -6.297 22.597 1.00 93.81 113 ASP A O 1
ATOM 910 N N . LYS A 1 114 ? -16.215 -5.439 20.554 1.00 90.94 114 LYS A N 1
ATOM 911 C CA . LYS A 1 114 ? -17.565 -5.561 19.966 1.00 90.94 114 LYS A CA 1
ATOM 912 C C . LYS A 1 114 ? -18.631 -4.638 20.567 1.00 90.94 114 LYS A C 1
ATOM 914 O O . LYS A 1 114 ? -19.810 -4.816 20.273 1.00 90.94 114 LYS A O 1
ATOM 919 N N . LYS A 1 115 ? -18.249 -3.665 21.392 1.00 93.62 115 LYS A N 1
ATOM 920 C CA . LYS A 1 115 ? -19.150 -2.617 21.880 1.00 93.62 115 LYS A CA 1
ATOM 921 C C . LYS A 1 115 ? -18.890 -1.335 21.116 1.00 93.62 115 LYS A C 1
ATOM 923 O O . LYS A 1 115 ? -17.741 -0.912 21.018 1.00 93.62 115 LYS A O 1
ATOM 928 N N . GLU A 1 116 ? -19.945 -0.750 20.570 1.00 95.19 116 GLU A N 1
ATOM 929 C CA . GLU A 1 116 ? -19.865 0.554 19.920 1.00 95.19 116 GLU A CA 1
ATOM 930 C C . GLU A 1 116 ? -19.483 1.626 20.947 1.00 95.19 116 GLU A C 1
ATOM 932 O O . GLU A 1 116 ? -19.981 1.625 22.075 1.00 95.19 116 GLU A O 1
ATOM 937 N N . LEU A 1 117 ? -18.554 2.502 20.574 1.00 94.31 117 LEU A N 1
ATOM 938 C CA . LEU A 1 117 ? -18.142 3.631 21.393 1.00 94.31 117 LEU A CA 1
ATOM 939 C C . LEU A 1 117 ? -19.139 4.779 21.194 1.00 94.31 117 LEU A C 1
ATOM 941 O O . LEU A 1 117 ? -19.223 5.333 20.103 1.00 94.31 117 LEU A O 1
ATOM 945 N N . GLU A 1 118 ? -19.874 5.140 22.247 1.00 90.81 118 GLU A N 1
ATOM 946 C CA . GLU A 1 118 ? -20.912 6.183 22.176 1.00 90.81 118 GLU A CA 1
ATOM 947 C C . GLU A 1 118 ? -20.331 7.601 22.006 1.00 90.81 118 GLU A C 1
ATOM 949 O O . GLU A 1 118 ? -20.919 8.432 21.318 1.00 90.81 118 GLU A O 1
ATOM 954 N N . GLU A 1 119 ? -19.163 7.881 22.595 1.00 90.75 119 GLU A N 1
ATOM 955 C CA . GLU A 1 119 ? -18.489 9.184 22.517 1.00 90.75 119 GLU A CA 1
ATOM 956 C C . GLU A 1 119 ? -17.234 9.107 21.636 1.00 90.75 119 GLU A C 1
ATOM 958 O O . GLU A 1 119 ? -16.187 8.600 22.049 1.00 90.75 119 GLU A O 1
ATOM 963 N N . LEU A 1 120 ? -17.330 9.634 20.411 1.00 93.12 120 LEU A N 1
ATOM 964 C CA . LEU A 1 120 ? -16.252 9.558 19.420 1.00 93.12 120 LEU A CA 1
ATOM 965 C C . LEU A 1 120 ? -15.252 10.721 19.485 1.00 93.12 120 LEU A C 1
ATOM 967 O O . LEU A 1 120 ? -14.120 10.535 19.049 1.00 93.12 120 LEU A O 1
ATOM 971 N N . ASP A 1 121 ? -15.600 11.873 20.069 1.00 93.19 121 ASP A N 1
ATOM 972 C CA . ASP A 1 121 ? -14.798 13.113 20.004 1.00 93.19 121 ASP A CA 1
ATOM 973 C C . ASP A 1 121 ? -13.324 12.924 20.399 1.00 93.19 121 ASP A C 1
ATOM 975 O O . ASP A 1 121 ? -12.402 13.415 19.740 1.00 93.19 121 ASP A O 1
ATOM 979 N N . SER A 1 122 ? -13.078 12.191 21.490 1.00 92.19 122 SER A N 1
ATOM 980 C CA . SER A 1 122 ? -11.715 11.915 21.956 1.00 92.19 122 SER A CA 1
ATOM 981 C C . SER A 1 122 ? -10.967 10.980 21.003 1.00 92.19 122 SER A C 1
ATOM 983 O O . SER A 1 122 ? -9.786 11.195 20.718 1.00 92.19 122 SER A O 1
ATOM 985 N N . PHE A 1 123 ? -11.646 9.960 20.477 1.00 94.81 123 PHE A N 1
ATOM 986 C CA . PHE A 1 123 ? -11.056 9.012 19.536 1.00 94.81 123 PHE A CA 1
ATOM 987 C C . PHE A 1 123 ? -10.738 9.684 18.196 1.00 94.81 123 PHE A C 1
ATOM 989 O O . PHE A 1 123 ? -9.640 9.522 17.660 1.00 94.81 123 PHE A O 1
ATOM 996 N N . GLU A 1 124 ? -11.674 10.483 17.684 1.00 96.25 124 GLU A N 1
ATOM 997 C CA . GLU A 1 124 ? -11.551 11.216 16.426 1.00 96.25 124 GLU A CA 1
ATOM 998 C C . GLU A 1 124 ? -10.389 12.212 16.459 1.00 96.25 124 GLU A C 1
ATOM 1000 O O . GLU A 1 124 ? -9.668 12.365 15.475 1.00 96.25 124 GLU A O 1
ATOM 1005 N N . LYS A 1 125 ? -10.150 12.854 17.607 1.00 95.19 125 LYS A N 1
ATOM 1006 C CA . LYS A 1 125 ? -9.061 13.823 17.757 1.00 95.19 125 LYS A CA 1
ATOM 1007 C C . LYS A 1 125 ? -7.681 13.181 17.920 1.00 95.19 125 LYS A C 1
ATOM 1009 O O . LYS A 1 125 ? -6.694 13.769 17.480 1.00 95.19 125 LYS A O 1
ATOM 1014 N N . ASN A 1 126 ? -7.598 12.026 18.580 1.00 93.50 126 ASN A N 1
ATOM 1015 C CA . ASN A 1 126 ? -6.321 11.456 19.022 1.00 93.50 126 ASN A CA 1
ATOM 1016 C C . ASN A 1 126 ? -5.893 10.240 18.187 1.00 93.50 126 ASN A C 1
ATOM 1018 O O . ASN A 1 126 ? -4.804 10.234 17.613 1.00 93.50 126 ASN A O 1
ATOM 1022 N N . SER A 1 127 ? -6.759 9.233 18.082 1.00 95.25 127 SER A N 1
ATOM 1023 C CA . SER A 1 127 ? -6.428 7.926 17.502 1.00 95.25 127 SER A CA 1
ATOM 1024 C C . SER A 1 127 ? -6.704 7.872 16.001 1.00 95.25 127 SER A C 1
ATOM 1026 O O . SER A 1 127 ? -5.904 7.342 15.226 1.00 95.25 127 SER A O 1
ATOM 1028 N N . PHE A 1 128 ? -7.821 8.451 15.557 1.00 97.06 128 PHE A N 1
ATOM 1029 C CA . PHE A 1 128 ? -8.253 8.375 14.162 1.00 97.06 128 PHE A CA 1
ATOM 1030 C C . PHE A 1 128 ? -7.260 8.987 13.150 1.00 97.06 128 PHE A C 1
ATOM 1032 O O . PHE A 1 128 ? -6.997 8.338 12.133 1.00 97.06 128 PHE A O 1
ATOM 1039 N N . PRO A 1 129 ? -6.604 10.139 13.405 1.00 96.44 129 PRO A N 1
ATOM 1040 C CA . PRO A 1 129 ? -5.620 10.692 12.474 1.00 96.44 129 PRO A CA 1
ATOM 1041 C C . PRO A 1 129 ? -4.412 9.766 12.275 1.00 96.44 129 PRO A C 1
ATOM 1043 O O . PRO A 1 129 ? -3.845 9.707 11.182 1.00 96.44 129 PRO A O 1
ATOM 1046 N N . LEU A 1 130 ? -4.033 9.005 13.310 1.00 96.19 130 LEU A N 1
ATOM 1047 C CA . LEU A 1 130 ? -2.965 8.009 13.222 1.00 96.19 130 LEU A CA 1
ATOM 1048 C C . LEU A 1 130 ? -3.388 6.807 12.372 1.00 96.19 130 LEU A C 1
ATOM 1050 O O . LEU A 1 130 ? -2.571 6.309 11.602 1.00 96.19 130 LEU A O 1
ATOM 1054 N N . ILE A 1 131 ? -4.653 6.382 12.451 1.00 97.19 131 ILE A N 1
ATOM 1055 C CA . ILE A 1 131 ? -5.210 5.314 11.604 1.00 97.19 131 ILE A CA 1
ATOM 1056 C C . ILE A 1 131 ? -5.239 5.747 10.135 1.00 97.19 131 ILE A C 1
ATOM 1058 O O . ILE A 1 131 ? -4.802 4.985 9.275 1.00 97.19 131 ILE A O 1
ATOM 1062 N N . ILE A 1 132 ? -5.676 6.976 9.839 1.00 97.00 132 ILE A N 1
ATOM 1063 C CA . ILE A 1 132 ? -5.651 7.527 8.473 1.00 97.00 132 ILE A CA 1
ATOM 1064 C C . ILE A 1 132 ? -4.223 7.576 7.929 1.00 97.00 132 ILE A C 1
ATOM 1066 O O . ILE A 1 132 ? -3.960 7.125 6.813 1.00 97.00 132 ILE A O 1
ATOM 1070 N N . LYS A 1 133 ? -3.276 8.074 8.731 1.00 95.62 133 LYS A N 1
ATOM 1071 C CA . LYS A 1 133 ? -1.865 8.122 8.340 1.00 95.62 133 LYS A CA 1
ATOM 1072 C C . LYS A 1 133 ? -1.297 6.721 8.106 1.00 95.62 133 LYS A C 1
ATOM 1074 O O . LYS A 1 133 ? -0.571 6.512 7.140 1.00 95.62 133 LYS A O 1
ATOM 1079 N N . GLN A 1 134 ? -1.646 5.765 8.964 1.00 96.69 134 GLN A N 1
ATOM 1080 C CA . GLN A 1 134 ? -1.232 4.374 8.825 1.00 96.69 134 GLN A CA 1
ATOM 1081 C C . GLN A 1 134 ? -1.789 3.746 7.545 1.00 96.69 134 GLN A C 1
ATOM 1083 O O . GLN A 1 134 ? -1.043 3.097 6.818 1.00 96.69 134 GLN A O 1
ATOM 1088 N N . PHE A 1 135 ? -3.069 3.977 7.246 1.00 97.50 135 PHE A N 1
ATOM 1089 C CA . PHE A 1 135 ? -3.696 3.520 6.011 1.00 97.50 135 PHE A CA 1
ATOM 1090 C C . PHE A 1 135 ? -2.993 4.090 4.773 1.00 97.50 135 PHE A C 1
ATOM 1092 O O . PHE A 1 135 ? -2.687 3.337 3.848 1.00 97.50 135 PHE A O 1
ATOM 1099 N N . SER A 1 136 ? -2.707 5.396 4.756 1.00 95.56 136 SER A N 1
ATOM 1100 C CA . SER A 1 136 ? -1.980 6.041 3.655 1.00 95.56 136 SER A CA 1
ATOM 1101 C C . SER A 1 136 ? -0.595 5.413 3.463 1.00 95.56 136 SER A C 1
ATOM 1103 O O . SER A 1 136 ? -0.268 5.006 2.353 1.00 95.56 136 SER A O 1
ATOM 1105 N N . GLU A 1 137 ? 0.189 5.222 4.530 1.00 95.31 137 GLU A N 1
ATOM 1106 C CA . GLU A 1 137 ? 1.515 4.595 4.429 1.00 95.31 137 GLU A CA 1
ATOM 1107 C C . GLU A 1 137 ? 1.463 3.141 3.937 1.00 95.31 137 GLU A C 1
ATOM 1109 O O . GLU A 1 137 ? 2.254 2.746 3.076 1.00 95.31 137 GLU A O 1
ATOM 1114 N N . ASP A 1 138 ? 0.520 2.346 4.440 1.00 96.94 138 ASP A N 1
ATOM 1115 C CA . ASP A 1 138 ? 0.403 0.934 4.074 1.00 96.94 138 ASP A CA 1
ATOM 1116 C C . ASP A 1 138 ? -0.092 0.754 2.644 1.00 96.94 138 ASP A C 1
ATOM 1118 O O . ASP A 1 138 ? 0.479 -0.027 1.882 1.00 96.94 138 ASP A O 1
ATOM 1122 N N . SER A 1 139 ? -1.132 1.498 2.266 1.00 96.50 139 SER A N 1
ATOM 1123 C CA . SER A 1 139 ? -1.715 1.440 0.926 1.00 96.50 139 SER A CA 1
ATOM 1124 C C . SER A 1 139 ? -0.757 1.988 -0.133 1.00 96.50 139 SER A C 1
ATOM 1126 O O . SER A 1 139 ? -0.637 1.390 -1.202 1.00 96.50 139 SER A O 1
ATOM 1128 N N . LYS A 1 140 ? -0.006 3.057 0.173 1.00 95.25 140 LYS A N 1
ATOM 1129 C CA . LYS A 1 140 ? 1.050 3.604 -0.695 1.00 95.25 140 LYS A CA 1
ATOM 1130 C C . LYS A 1 140 ? 2.100 2.546 -1.030 1.00 95.25 140 LYS A C 1
ATOM 1132 O O . LYS A 1 140 ? 2.503 2.440 -2.184 1.00 95.25 140 LYS A O 1
ATOM 1137 N N . ARG A 1 141 ? 2.527 1.753 -0.040 1.00 96.06 141 ARG A N 1
ATOM 1138 C CA . ARG A 1 141 ? 3.491 0.659 -0.241 1.00 96.06 141 ARG A CA 1
ATOM 1139 C C . ARG A 1 141 ? 2.854 -0.492 -1.006 1.00 96.06 141 ARG A C 1
ATOM 1141 O O . ARG A 1 141 ? 3.306 -0.811 -2.101 1.00 96.06 141 ARG A O 1
ATOM 1148 N N . LEU A 1 142 ? 1.783 -1.073 -0.469 1.00 97.31 142 LEU A N 1
ATOM 1149 C CA . LEU A 1 142 ? 1.154 -2.271 -1.023 1.00 97.31 142 LEU A CA 1
ATOM 1150 C C . LEU A 1 142 ? 0.724 -2.081 -2.484 1.00 97.31 142 LEU A C 1
ATOM 1152 O O . LEU A 1 142 ? 0.932 -2.970 -3.303 1.00 97.31 142 LEU A O 1
ATOM 1156 N N . PHE A 1 143 ? 0.167 -0.917 -2.826 1.00 96.62 143 PHE A N 1
ATOM 1157 C CA . PHE A 1 143 ? -0.351 -0.634 -4.167 1.00 96.62 143 PHE A CA 1
ATOM 1158 C C . PHE A 1 143 ? 0.623 0.142 -5.056 1.00 96.62 143 PHE A C 1
ATOM 1160 O O . PHE A 1 143 ? 0.236 0.573 -6.145 1.00 96.62 143 PHE A O 1
ATOM 1167 N N . LEU A 1 144 ? 1.887 0.291 -4.640 1.00 96.56 144 LEU A N 1
ATOM 1168 C CA . LEU A 1 144 ? 2.897 1.063 -5.364 1.00 96.56 144 LEU A CA 1
ATOM 1169 C C . LEU A 1 144 ? 2.972 0.745 -6.870 1.00 96.56 144 LEU A C 1
ATOM 1171 O O . LEU A 1 144 ? 2.996 1.700 -7.651 1.00 96.56 144 LEU A O 1
ATOM 1175 N N . PRO A 1 145 ? 2.960 -0.530 -7.321 1.00 95.50 145 PRO A N 1
ATOM 1176 C CA . PRO A 1 145 ? 3.027 -0.826 -8.751 1.00 95.50 145 PRO A CA 1
ATOM 1177 C C . PRO A 1 145 ? 1.897 -0.175 -9.561 1.00 95.50 145 PRO A C 1
ATOM 1179 O O . PRO A 1 145 ? 2.143 0.388 -10.627 1.00 95.50 145 PRO A O 1
ATOM 1182 N N . PHE A 1 146 ? 0.669 -0.168 -9.033 1.00 94.75 146 PHE A N 1
ATOM 1183 C CA . PHE A 1 146 ? -0.481 0.447 -9.699 1.00 94.75 146 PHE A CA 1
ATOM 1184 C C . PHE A 1 146 ? -0.463 1.970 -9.628 1.00 94.75 146 PHE A C 1
ATOM 1186 O O . PHE A 1 146 ? -0.831 2.627 -10.602 1.00 94.75 146 PHE A O 1
ATOM 1193 N N . LEU A 1 147 ? -0.009 2.542 -8.509 1.00 94.12 147 LEU A N 1
ATOM 1194 C CA . LEU A 1 147 ? 0.135 3.994 -8.369 1.00 94.12 147 LEU A CA 1
ATOM 1195 C C . LEU A 1 147 ? 1.151 4.545 -9.387 1.00 94.12 147 LEU A C 1
ATOM 1197 O O . LEU A 1 147 ? 0.894 5.564 -10.025 1.00 94.12 147 LEU A O 1
ATOM 1201 N N . ILE A 1 148 ? 2.258 3.828 -9.615 1.00 93.31 148 ILE A N 1
ATOM 1202 C CA . ILE A 1 148 ? 3.254 4.163 -10.647 1.00 93.31 148 ILE A CA 1
ATOM 1203 C C . ILE A 1 148 ? 2.715 3.923 -12.060 1.00 93.31 148 ILE A C 1
ATOM 1205 O O . ILE A 1 148 ? 2.833 4.784 -12.927 1.00 93.31 148 ILE A O 1
ATOM 1209 N N . ALA A 1 149 ? 2.111 2.764 -12.327 1.00 90.62 149 ALA A N 1
ATOM 1210 C CA . ALA A 1 149 ? 1.617 2.441 -13.667 1.00 90.62 149 ALA A CA 1
ATOM 1211 C C . ALA A 1 149 ? 0.548 3.437 -14.164 1.00 90.62 149 ALA A C 1
ATOM 1213 O O . ALA A 1 149 ? 0.440 3.687 -15.372 1.00 90.62 149 ALA A O 1
ATOM 1214 N N . ASN A 1 150 ? -0.213 4.032 -13.239 1.00 86.69 150 ASN A N 1
ATOM 1215 C CA . ASN A 1 150 ? -1.225 5.048 -13.524 1.00 86.69 150 ASN A CA 1
ATOM 1216 C C . ASN A 1 150 ? -0.675 6.471 -13.671 1.00 86.69 150 ASN A C 1
ATOM 1218 O O . ASN A 1 150 ? -1.335 7.309 -14.285 1.00 86.69 150 ASN A O 1
ATOM 1222 N N . SER A 1 151 ? 0.542 6.760 -13.208 1.00 82.56 151 SER A N 1
ATOM 1223 C CA . SER A 1 151 ? 1.136 8.102 -13.261 1.00 82.56 151 SER A CA 1
ATOM 1224 C C . SER A 1 151 ? 1.846 8.407 -14.582 1.00 82.56 151 SER A C 1
ATOM 1226 O O . SER A 1 151 ? 2.870 9.088 -14.641 1.00 82.56 151 SER A O 1
ATOM 1228 N N . ARG A 1 152 ? 1.290 7.929 -15.704 1.00 75.06 152 ARG A N 1
ATOM 1229 C CA . ARG A 1 152 ? 1.933 8.017 -17.027 1.00 75.06 152 ARG A CA 1
ATOM 1230 C C . ARG A 1 152 ? 2.293 9.432 -17.454 1.00 75.06 152 ARG A C 1
ATOM 1232 O O . ARG A 1 152 ? 3.180 9.590 -18.284 1.00 75.06 152 ARG A O 1
ATOM 1239 N N . GLN A 1 153 ? 1.620 10.460 -16.956 1.00 76.50 153 GLN A N 1
ATOM 1240 C CA . GLN A 1 153 ? 1.954 11.840 -17.312 1.00 76.50 153 GLN A CA 1
ATOM 1241 C C . GLN A 1 153 ? 3.148 12.346 -16.497 1.00 76.50 153 GLN A C 1
ATOM 1243 O O . GLN A 1 153 ? 4.070 12.913 -17.083 1.00 76.50 153 GLN A O 1
ATOM 1248 N N . ASP A 1 154 ? 3.211 11.978 -15.221 1.00 82.38 154 ASP A N 1
ATOM 1249 C CA . ASP A 1 154 ? 4.147 12.514 -14.227 1.00 82.38 154 ASP A CA 1
ATOM 1250 C C . ASP A 1 154 ? 5.417 11.666 -14.044 1.00 82.38 154 ASP A C 1
ATOM 1252 O O . ASP A 1 154 ? 6.382 12.094 -13.414 1.00 82.38 154 ASP A O 1
ATOM 1256 N N . ALA A 1 155 ? 5.449 10.465 -14.627 1.00 87.19 155 ALA A N 1
ATOM 1257 C CA . ALA A 1 155 ? 6.608 9.585 -14.572 1.00 87.19 155 ALA A CA 1
ATOM 1258 C C . ALA A 1 155 ? 7.718 9.978 -15.570 1.00 87.19 155 ALA A C 1
ATOM 1260 O O . ALA A 1 155 ? 7.467 10.408 -16.698 1.00 87.19 155 ALA A O 1
ATOM 1261 N N . LYS A 1 156 ? 8.972 9.754 -15.200 1.00 89.75 156 LYS A N 1
ATOM 1262 C CA . LYS A 1 156 ? 10.177 9.914 -16.009 1.00 89.75 156 LYS A CA 1
ATOM 1263 C C . LYS A 1 156 ? 10.989 8.630 -15.916 1.00 89.75 156 LYS A C 1
ATOM 1265 O O . LYS A 1 156 ? 11.446 8.258 -14.838 1.00 89.75 156 LYS A O 1
ATOM 1270 N N . VAL A 1 157 ? 11.198 7.988 -17.059 1.00 87.69 157 VAL A N 1
ATOM 1271 C CA . VAL A 1 157 ? 12.109 6.847 -17.165 1.00 87.69 157 VAL A CA 1
ATOM 1272 C C . VAL A 1 157 ? 13.532 7.362 -17.335 1.00 87.69 157 VAL A C 1
ATOM 1274 O O . VAL A 1 157 ? 13.772 8.363 -18.018 1.00 87.69 157 VAL A O 1
ATOM 1277 N N . MET A 1 158 ? 14.460 6.726 -16.633 1.00 89.25 158 MET A N 1
ATOM 1278 C CA . MET A 1 158 ? 15.881 7.045 -16.640 1.00 89.25 158 MET A CA 1
ATOM 1279 C C . MET A 1 158 ? 16.669 5.913 -17.296 1.00 89.25 158 MET A C 1
ATOM 1281 O O . MET A 1 158 ? 16.153 4.818 -17.484 1.00 89.25 158 MET A O 1
ATOM 1285 N N . GLU A 1 159 ? 17.939 6.173 -17.600 1.00 89.00 159 GLU A N 1
ATOM 1286 C CA . GLU A 1 159 ? 18.828 5.144 -18.137 1.00 89.00 159 GLU A CA 1
ATOM 1287 C C . GLU A 1 159 ? 18.946 3.941 -17.193 1.00 89.00 159 GLU A C 1
ATOM 1289 O O . GLU A 1 159 ? 19.097 4.094 -15.971 1.00 89.00 159 GLU A O 1
ATOM 1294 N N . ASP A 1 160 ? 18.911 2.754 -17.796 1.00 91.56 160 ASP A N 1
ATOM 1295 C CA . ASP A 1 160 ? 19.050 1.479 -17.106 1.00 91.56 160 ASP A CA 1
ATOM 1296 C C . ASP A 1 160 ? 20.360 1.388 -16.322 1.00 91.56 160 ASP A C 1
ATOM 1298 O O . ASP A 1 160 ? 21.413 1.897 -16.717 1.00 91.56 160 ASP A O 1
ATOM 1302 N N . LYS A 1 161 ? 20.306 0.660 -15.209 1.00 93.31 161 LYS A N 1
ATOM 1303 C CA . LYS A 1 161 ? 21.447 0.399 -14.334 1.00 93.31 161 LYS A CA 1
ATOM 1304 C C . LYS A 1 161 ? 21.559 -1.087 -14.063 1.00 93.31 161 LYS A C 1
ATOM 1306 O O . LYS A 1 161 ? 20.556 -1.766 -13.898 1.00 93.31 161 LYS A O 1
ATOM 1311 N N . ILE A 1 162 ? 22.785 -1.583 -13.961 1.00 94.25 162 ILE A N 1
ATOM 1312 C CA . ILE A 1 162 ? 23.029 -2.935 -13.457 1.00 94.25 162 ILE A CA 1
ATOM 1313 C C . ILE A 1 162 ? 23.209 -2.832 -11.944 1.00 94.25 162 ILE A C 1
ATOM 1315 O O . ILE A 1 162 ? 24.129 -2.157 -11.477 1.00 94.25 162 ILE A O 1
ATOM 1319 N N . ILE A 1 163 ? 22.326 -3.478 -11.189 1.00 91.38 163 ILE A N 1
ATOM 1320 C CA . ILE A 1 163 ? 22.365 -3.549 -9.725 1.00 91.38 163 ILE A CA 1
ATOM 1321 C C . ILE A 1 163 ? 22.238 -5.024 -9.350 1.00 91.38 163 ILE A C 1
ATOM 1323 O O . ILE A 1 163 ? 21.331 -5.696 -9.823 1.00 91.38 163 ILE A O 1
ATOM 1327 N N . ASP A 1 164 ? 23.172 -5.540 -8.547 1.00 89.56 164 ASP A N 1
ATOM 1328 C CA . ASP A 1 164 ? 23.188 -6.943 -8.100 1.00 89.56 164 ASP A CA 1
ATOM 1329 C C . ASP A 1 164 ? 23.029 -7.973 -9.239 1.00 89.56 164 ASP A C 1
ATOM 1331 O O . ASP A 1 164 ? 22.351 -8.985 -9.097 1.00 89.56 164 ASP A O 1
ATOM 1335 N N . LEU A 1 165 ? 23.695 -7.717 -10.375 1.00 92.75 165 LEU A N 1
ATOM 1336 C CA . LEU A 1 165 ? 23.654 -8.526 -11.608 1.00 92.75 165 LEU A CA 1
ATOM 1337 C C . LEU A 1 165 ? 22.304 -8.532 -12.351 1.00 92.75 165 LEU A C 1
ATOM 1339 O O . LEU A 1 165 ? 22.192 -9.204 -13.373 1.00 92.75 165 LEU A O 1
ATOM 1343 N N . GLU A 1 166 ? 21.316 -7.754 -11.910 1.00 94.44 166 GLU A N 1
ATOM 1344 C CA . GLU A 1 166 ? 20.050 -7.537 -12.615 1.00 94.44 166 GLU A CA 1
ATOM 1345 C C . GLU A 1 166 ? 20.077 -6.183 -13.342 1.00 94.44 166 GLU A C 1
ATOM 1347 O O . GLU A 1 166 ? 20.575 -5.179 -12.821 1.00 94.44 166 GLU A O 1
ATOM 1352 N N . LYS A 1 167 ? 19.547 -6.141 -14.570 1.00 95.50 167 LYS A N 1
ATOM 1353 C CA . LYS A 1 167 ? 19.314 -4.882 -15.284 1.00 95.50 167 LYS A CA 1
ATOM 1354 C C . LYS A 1 167 ? 18.017 -4.267 -14.763 1.00 95.50 167 LYS A C 1
ATOM 1356 O O . LYS A 1 167 ? 16.951 -4.862 -14.914 1.00 95.50 167 LYS A O 1
ATOM 1361 N N . LEU A 1 168 ? 18.123 -3.097 -14.141 1.00 96.19 168 LEU A N 1
ATOM 1362 C CA . LEU A 1 168 ? 16.998 -2.363 -13.581 1.00 96.19 168 LEU A CA 1
ATOM 1363 C C . LEU A 1 168 ? 16.780 -1.044 -14.320 1.00 96.19 168 LEU A C 1
ATOM 1365 O O . LEU A 1 168 ? 17.718 -0.263 -14.492 1.00 96.19 168 LEU A O 1
ATOM 1369 N N . SER A 1 169 ? 15.529 -0.769 -14.668 1.00 94.81 169 SER A N 1
ATOM 1370 C CA . SER A 1 169 ? 15.067 0.480 -15.268 1.00 94.81 169 SER A CA 1
ATOM 1371 C C . SER A 1 169 ? 14.539 1.409 -14.168 1.00 94.81 169 SER A C 1
ATOM 1373 O O . SER A 1 169 ? 13.540 1.092 -13.516 1.00 94.81 169 SER A O 1
ATOM 1375 N N . PRO A 1 170 ? 15.197 2.547 -13.881 1.00 95.50 170 PRO A N 1
ATOM 1376 C CA . PRO A 1 170 ? 14.695 3.484 -12.889 1.00 95.50 170 PRO A CA 1
ATOM 1377 C C . PRO A 1 170 ? 13.537 4.314 -13.456 1.00 95.50 170 PRO A C 1
ATOM 1379 O O . PRO A 1 170 ? 13.648 4.911 -14.529 1.00 95.50 170 PRO A O 1
ATOM 1382 N N . VAL A 1 171 ? 12.450 4.415 -12.695 1.00 94.62 171 VAL A N 1
ATOM 1383 C CA . VAL A 1 171 ? 11.284 5.245 -13.007 1.00 94.62 171 VAL A CA 1
ATOM 1384 C C . VAL A 1 171 ? 11.034 6.192 -11.841 1.00 94.62 171 VAL A C 1
ATOM 1386 O O . VAL A 1 171 ? 10.723 5.762 -10.731 1.00 94.62 171 VAL A O 1
ATOM 1389 N N . GLN A 1 172 ? 11.176 7.490 -12.083 1.00 94.31 172 GLN A N 1
ATOM 1390 C CA . GLN A 1 172 ? 10.833 8.537 -11.125 1.00 94.31 172 GLN A CA 1
ATOM 1391 C C . GLN A 1 17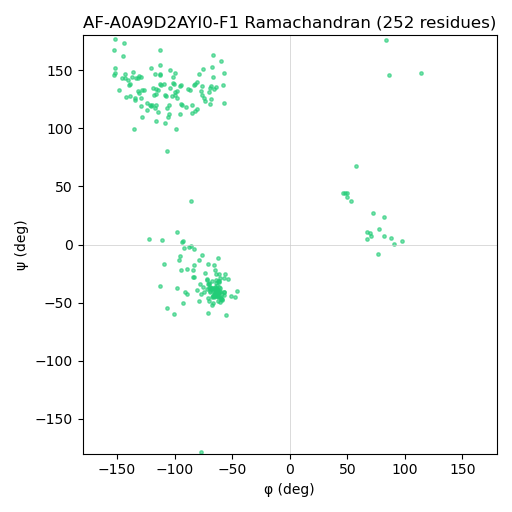2 ? 9.417 9.033 -11.408 1.00 94.31 172 GLN A C 1
ATOM 1393 O O . GLN A 1 172 ? 9.092 9.263 -12.563 1.00 94.31 172 GLN A O 1
ATOM 1398 N N . ALA A 1 173 ? 8.588 9.236 -10.394 1.00 92.69 173 ALA A N 1
ATOM 1399 C CA . ALA A 1 173 ? 7.296 9.890 -10.534 1.00 92.69 173 ALA A CA 1
ATOM 1400 C C . ALA A 1 173 ? 7.120 10.909 -9.407 1.00 92.69 173 ALA A C 1
ATOM 1402 O O . ALA A 1 173 ? 7.271 10.572 -8.230 1.00 92.69 173 ALA A O 1
ATOM 1403 N N . ASP A 1 174 ? 6.815 12.147 -9.783 1.00 91.25 174 ASP A N 1
ATOM 1404 C CA . ASP A 1 174 ? 6.671 13.261 -8.853 1.00 91.25 174 ASP A CA 1
ATOM 1405 C C . ASP A 1 174 ? 5.202 13.701 -8.801 1.00 91.25 174 ASP A C 1
ATOM 1407 O O . ASP A 1 174 ? 4.538 13.809 -9.828 1.00 91.25 174 ASP A O 1
ATOM 1411 N N . GLY A 1 175 ? 4.685 13.973 -7.607 1.00 89.81 175 GLY A N 1
ATOM 1412 C CA . GLY A 1 175 ? 3.354 14.536 -7.413 1.00 89.81 175 GLY A CA 1
ATOM 1413 C C . GLY A 1 175 ? 2.188 13.551 -7.564 1.00 89.81 175 GLY A C 1
ATOM 1414 O O . GLY A 1 175 ? 1.037 13.988 -7.635 1.00 89.81 175 GLY A O 1
ATOM 1415 N N . ILE A 1 176 ? 2.444 12.242 -7.590 1.00 92.50 176 ILE A N 1
ATOM 1416 C CA . ILE A 1 176 ? 1.415 11.220 -7.832 1.00 92.50 176 ILE A CA 1
ATOM 1417 C C . ILE A 1 176 ? 0.525 11.020 -6.604 1.00 92.50 176 ILE A C 1
ATOM 1419 O O . ILE A 1 176 ? 0.965 11.239 -5.479 1.00 92.50 176 ILE A O 1
ATOM 1423 N N . GLN A 1 177 ? -0.730 10.618 -6.805 1.00 92.44 177 GLN A N 1
ATOM 1424 C CA . GLN A 1 177 ? -1.704 10.494 -5.715 1.00 92.44 177 GLN A CA 1
ATOM 1425 C C . GLN A 1 177 ? -1.772 9.067 -5.162 1.00 92.44 177 GLN A C 1
ATOM 1427 O O . GLN A 1 177 ? -1.807 8.107 -5.931 1.00 92.44 177 GLN A O 1
ATOM 1432 N N . ASP A 1 178 ? -1.824 8.933 -3.836 1.00 92.69 178 ASP A N 1
ATOM 1433 C CA . ASP A 1 178 ? -2.203 7.691 -3.157 1.00 92.69 178 ASP A CA 1
ATOM 1434 C C . ASP A 1 178 ? -3.731 7.465 -3.200 1.00 92.69 178 ASP A C 1
ATOM 1436 O O . ASP A 1 178 ? -4.486 8.258 -3.769 1.00 92.69 178 ASP A O 1
ATOM 1440 N N . LEU A 1 179 ? -4.218 6.376 -2.592 1.00 92.69 179 LEU A N 1
ATOM 1441 C CA . LEU A 1 179 ? -5.659 6.087 -2.558 1.00 92.69 179 LEU A CA 1
ATOM 1442 C C . LEU A 1 179 ? -6.480 7.128 -1.778 1.00 92.69 179 LEU A C 1
ATOM 1444 O O . LEU A 1 179 ? -7.669 7.290 -2.054 1.00 92.69 179 LEU A O 1
ATOM 1448 N N . SER A 1 180 ? -5.863 7.827 -0.828 1.00 89.75 180 SER A N 1
ATOM 1449 C CA . SER A 1 180 ? -6.476 8.903 -0.044 1.00 89.75 180 SER A CA 1
ATOM 1450 C C . SER A 1 180 ? -6.398 10.269 -0.740 1.00 89.75 180 SER A C 1
ATOM 1452 O O . SER A 1 180 ? -6.903 11.251 -0.204 1.00 89.75 180 SER A O 1
ATOM 1454 N N . GLY A 1 181 ? -5.788 10.353 -1.928 1.00 90.06 181 GLY A N 1
ATOM 1455 C CA . GLY A 1 181 ? -5.597 11.598 -2.674 1.00 90.06 181 GLY A CA 1
ATOM 1456 C C . GLY A 1 181 ? -4.399 12.436 -2.213 1.00 90.06 181 GLY A C 1
ATOM 1457 O O . GLY A 1 181 ? -4.223 13.556 -2.698 1.00 90.06 181 GLY A O 1
ATOM 1458 N N . ASN A 1 182 ? -3.560 11.926 -1.307 1.00 90.81 182 ASN A N 1
ATOM 1459 C CA . ASN A 1 182 ? -2.338 12.611 -0.896 1.00 90.81 182 ASN A CA 1
ATOM 1460 C C . ASN A 1 182 ? -1.270 12.469 -1.979 1.00 90.81 182 ASN A C 1
ATOM 1462 O O . ASN A 1 182 ? -1.048 11.385 -2.518 1.00 90.81 182 ASN A O 1
ATOM 1466 N N . SER A 1 183 ? -0.585 13.569 -2.270 1.00 92.44 183 SER A N 1
ATOM 1467 C CA . SER A 1 183 ? 0.496 13.592 -3.249 1.00 92.44 183 SER A CA 1
ATOM 1468 C C . SER A 1 183 ? 1.809 13.098 -2.633 1.00 92.44 183 SER A C 1
ATOM 1470 O O . SER A 1 183 ? 2.135 13.468 -1.503 1.00 92.44 183 SER A O 1
ATOM 1472 N N . PHE A 1 184 ? 2.572 12.290 -3.368 1.00 93.06 184 PHE A N 1
ATOM 1473 C CA . PHE A 1 184 ? 3.900 11.829 -2.970 1.00 93.06 184 PHE A CA 1
ATOM 1474 C C . PHE A 1 184 ? 4.845 11.697 -4.170 1.00 93.06 184 PHE A C 1
ATOM 1476 O O . PHE A 1 184 ? 4.420 11.633 -5.326 1.00 93.06 184 PHE A O 1
ATOM 1483 N N . ASN A 1 185 ? 6.146 11.654 -3.877 1.00 93.44 185 ASN A N 1
ATOM 1484 C CA . ASN A 1 185 ? 7.198 11.459 -4.871 1.00 93.44 185 ASN A CA 1
ATOM 1485 C C . ASN A 1 185 ? 7.871 10.111 -4.649 1.00 93.44 185 ASN A C 1
ATOM 1487 O O . ASN A 1 185 ? 8.060 9.664 -3.513 1.00 93.44 185 ASN A O 1
ATOM 1491 N N . VAL A 1 186 ? 8.288 9.479 -5.737 1.00 95.62 186 VAL A N 1
ATOM 1492 C CA . VAL A 1 186 ? 8.890 8.156 -5.668 1.00 95.62 186 VAL A CA 1
ATOM 1493 C C . VAL A 1 186 ? 9.850 7.914 -6.820 1.00 95.62 186 VAL A C 1
ATOM 1495 O O . VAL A 1 186 ? 9.649 8.366 -7.942 1.00 95.62 186 VAL A O 1
ATOM 1498 N N . THR A 1 187 ? 10.916 7.169 -6.551 1.00 96.19 187 THR A N 1
ATOM 1499 C CA . THR A 1 187 ? 11.729 6.544 -7.599 1.00 96.19 187 THR A CA 1
ATOM 1500 C C . THR A 1 187 ? 11.734 5.045 -7.392 1.00 96.19 187 THR A C 1
ATOM 1502 O O . THR A 1 187 ? 12.190 4.576 -6.353 1.00 96.19 187 THR A O 1
ATOM 1505 N N . VAL A 1 188 ? 11.247 4.292 -8.370 1.00 96.88 188 VAL A N 1
ATOM 1506 C CA . VAL A 1 188 ? 11.279 2.830 -8.362 1.00 96.88 188 VAL A CA 1
ATOM 1507 C C . VAL A 1 188 ? 12.360 2.321 -9.303 1.00 96.88 188 VAL A C 1
ATOM 1509 O O . VAL A 1 188 ? 12.676 2.962 -10.300 1.00 96.88 188 VAL A O 1
ATOM 1512 N N . PHE A 1 189 ? 12.929 1.166 -8.986 1.00 96.94 189 PHE A N 1
ATOM 1513 C CA . PHE A 1 189 ? 13.840 0.438 -9.860 1.00 96.94 189 PHE A CA 1
ATOM 1514 C C . PHE A 1 189 ? 13.162 -0.882 -10.192 1.00 96.94 189 PHE A C 1
ATOM 1516 O O . PHE A 1 189 ? 13.027 -1.745 -9.317 1.00 96.94 189 PHE A O 1
ATOM 1523 N N . CYS A 1 190 ? 12.677 -1.003 -11.423 1.00 95.88 190 CYS A N 1
ATOM 1524 C CA . CYS A 1 190 ? 12.000 -2.201 -11.894 1.00 95.88 190 CYS A CA 1
ATOM 1525 C C . CYS A 1 190 ? 12.944 -3.076 -12.712 1.00 95.88 190 CYS A C 1
ATOM 1527 O O . CYS A 1 190 ? 13.840 -2.582 -13.386 1.00 95.88 190 CYS A O 1
ATOM 1529 N N . SER A 1 191 ? 12.742 -4.383 -12.636 1.00 95.56 191 SER A N 1
ATOM 1530 C CA . SER A 1 191 ? 13.399 -5.353 -13.502 1.00 95.56 191 SER A CA 1
ATOM 1531 C C . SER A 1 191 ? 13.095 -5.026 -14.962 1.00 95.56 191 SER A C 1
ATOM 1533 O O . SER A 1 191 ? 11.926 -5.020 -15.351 1.00 95.56 191 SER A O 1
ATOM 1535 N N . SER A 1 192 ? 14.117 -4.784 -15.785 1.00 91.19 192 SER A N 1
ATOM 1536 C CA . SER A 1 192 ? 13.909 -4.515 -17.216 1.00 91.19 192 SER A CA 1
ATOM 1537 C C . SER A 1 192 ? 13.347 -5.732 -17.966 1.00 91.19 192 SER A C 1
ATOM 1539 O O . SER A 1 192 ? 12.837 -5.584 -19.072 1.00 91.19 192 SER A O 1
ATOM 1541 N N . GLU A 1 193 ? 13.450 -6.932 -17.385 1.00 91.25 193 GLU A N 1
ATOM 1542 C CA . GLU A 1 193 ? 12.929 -8.175 -17.965 1.00 91.25 193 GLU A CA 1
ATOM 1543 C C . GLU A 1 193 ? 11.482 -8.457 -17.552 1.00 91.25 193 GLU A C 1
ATOM 1545 O O . GLU A 1 193 ? 10.680 -8.878 -18.381 1.00 91.25 193 GLU A O 1
ATOM 1550 N N . THR A 1 194 ? 11.148 -8.246 -16.274 1.00 93.31 194 THR A N 1
ATOM 1551 C CA . THR A 1 194 ? 9.851 -8.672 -15.713 1.00 93.31 194 THR A CA 1
ATOM 1552 C C . THR A 1 194 ? 8.902 -7.526 -15.389 1.00 93.31 194 THR A C 1
ATOM 1554 O O . THR A 1 194 ? 7.721 -7.775 -15.198 1.00 93.31 194 THR A O 1
ATOM 1557 N N . GLY A 1 195 ? 9.385 -6.285 -15.290 1.00 94.31 195 GLY A N 1
ATOM 1558 C CA . GLY A 1 195 ? 8.604 -5.135 -14.825 1.00 94.31 195 GLY A CA 1
ATOM 1559 C C . GLY A 1 195 ? 8.387 -5.078 -13.307 1.00 94.31 195 GLY A C 1
ATOM 1560 O O . GLY A 1 195 ? 7.918 -4.060 -12.800 1.00 94.31 195 GLY A O 1
ATOM 1561 N N . GLU A 1 196 ? 8.760 -6.117 -12.553 1.00 96.88 196 GLU A N 1
ATOM 1562 C CA . GLU A 1 196 ? 8.621 -6.134 -11.095 1.00 96.88 196 GLU A CA 1
ATOM 1563 C C . GLU A 1 196 ? 9.525 -5.083 -10.437 1.00 96.88 196 GLU A C 1
ATOM 1565 O O . GLU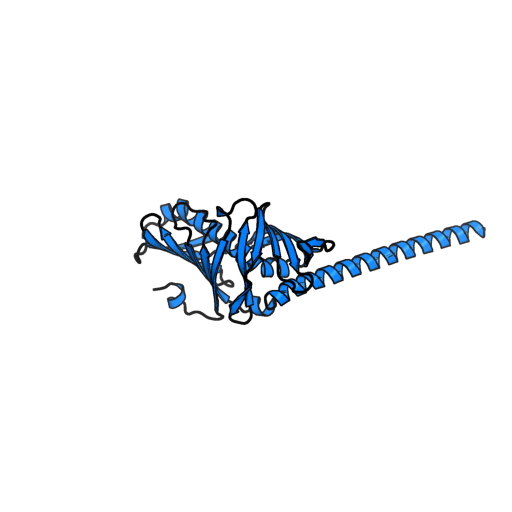 A 1 196 ? 10.716 -4.975 -10.737 1.00 96.88 196 GLU A O 1
ATOM 1570 N N . ILE A 1 197 ? 8.981 -4.322 -9.488 1.00 97.62 197 ILE A N 1
ATOM 1571 C CA . ILE A 1 197 ? 9.754 -3.357 -8.703 1.00 97.62 197 ILE A CA 1
ATOM 1572 C C . ILE A 1 197 ? 10.620 -4.115 -7.690 1.00 97.62 197 ILE A C 1
ATOM 1574 O O . ILE A 1 197 ? 10.095 -4.863 -6.862 1.00 97.62 197 ILE A O 1
ATOM 1578 N N . ARG A 1 198 ? 11.936 -3.881 -7.740 1.00 97.69 198 ARG A N 1
ATOM 1579 C CA . ARG A 1 198 ? 12.946 -4.456 -6.835 1.00 97.69 198 ARG A CA 1
ATOM 1580 C C . ARG A 1 198 ? 13.324 -3.507 -5.710 1.00 97.69 198 ARG A C 1
ATOM 1582 O O . ARG A 1 198 ? 13.549 -3.944 -4.585 1.00 97.69 198 ARG A O 1
ATOM 1589 N N . LEU A 1 199 ? 13.395 -2.210 -6.009 1.00 97.44 199 LEU A N 1
ATOM 1590 C CA . LEU A 1 199 ? 13.748 -1.164 -5.053 1.00 97.44 199 LEU A CA 1
ATOM 1591 C C . LEU A 1 199 ? 12.808 0.030 -5.204 1.00 97.44 199 LEU A C 1
ATOM 1593 O O . LEU A 1 199 ? 12.392 0.352 -6.318 1.00 97.44 199 LEU A O 1
ATOM 1597 N N . ALA A 1 200 ? 12.542 0.733 -4.109 1.00 97.44 200 ALA A N 1
ATOM 1598 C CA . ALA A 1 200 ? 11.850 2.015 -4.150 1.00 97.44 200 ALA A CA 1
ATOM 1599 C C . ALA A 1 200 ? 12.465 3.016 -3.176 1.00 97.44 200 ALA A C 1
ATOM 1601 O O . ALA A 1 200 ? 12.734 2.691 -2.023 1.00 97.44 200 ALA A O 1
ATOM 1602 N N . ASN A 1 201 ? 12.622 4.250 -3.641 1.00 96.00 201 ASN A N 1
ATOM 1603 C CA . ASN A 1 201 ? 12.871 5.423 -2.823 1.00 96.0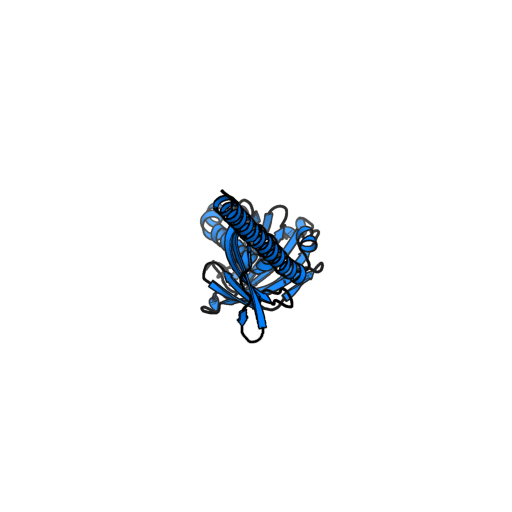0 201 ASN A CA 1
ATOM 1604 C C . ASN A 1 201 ? 11.542 6.158 -2.635 1.00 96.00 201 ASN A C 1
ATOM 1606 O O . ASN A 1 201 ? 11.112 6.876 -3.536 1.00 96.00 201 ASN A O 1
ATOM 1610 N N . LEU A 1 202 ? 10.898 5.954 -1.488 1.00 91.81 202 LEU A N 1
ATOM 1611 C CA . LEU A 1 202 ? 9.629 6.571 -1.094 1.00 91.81 202 LEU A CA 1
ATOM 1612 C C . LEU A 1 202 ? 9.906 7.622 -0.019 1.00 91.81 202 LEU A C 1
ATOM 1614 O O . LEU A 1 202 ? 10.398 7.273 1.051 1.00 91.81 202 LEU A O 1
ATOM 1618 N N . ASP A 1 203 ? 9.623 8.899 -0.283 1.00 81.38 203 ASP A N 1
ATOM 1619 C CA . ASP A 1 203 ? 9.768 9.980 0.707 1.00 81.38 203 ASP A CA 1
ATOM 1620 C C . ASP A 1 203 ? 11.142 9.977 1.428 1.00 81.38 203 ASP A C 1
ATOM 1622 O O . ASP A 1 203 ? 11.246 10.132 2.644 1.00 81.38 203 ASP A O 1
ATOM 1626 N N . SER A 1 204 ? 12.226 9.788 0.663 1.00 81.69 204 SER A N 1
ATOM 1627 C CA . SER A 1 204 ? 13.624 9.669 1.142 1.00 81.69 204 SER A CA 1
ATOM 1628 C C . SER A 1 204 ? 13.982 8.387 1.917 1.00 81.69 204 SER A C 1
ATOM 1630 O O . SER A 1 204 ? 15.081 8.293 2.474 1.00 81.69 204 SER A O 1
ATOM 1632 N N . GLN A 1 205 ? 13.099 7.390 1.941 1.00 91.50 205 GLN A N 1
ATOM 1633 C CA . GLN A 1 205 ? 13.338 6.060 2.509 1.00 91.50 205 GLN A CA 1
ATOM 1634 C C . GLN A 1 205 ? 13.557 5.044 1.391 1.00 91.50 205 GLN A C 1
ATOM 1636 O O . GLN A 1 205 ? 12.816 5.031 0.411 1.00 91.50 205 GLN A O 1
ATOM 1641 N N . GLU A 1 206 ? 14.576 4.202 1.539 1.00 95.69 206 GLU A N 1
ATOM 1642 C CA . GLU A 1 206 ? 14.950 3.210 0.532 1.00 95.69 206 GLU A CA 1
ATOM 1643 C C . GLU A 1 206 ? 14.511 1.817 0.981 1.00 95.69 206 GLU A C 1
ATOM 1645 O O . GLU A 1 206 ? 14.968 1.308 2.007 1.00 95.69 206 GLU A O 1
ATOM 1650 N N . PHE A 1 207 ? 13.658 1.190 0.177 1.00 97.62 207 PHE A N 1
ATOM 1651 C CA . PHE A 1 207 ? 13.112 -0.135 0.422 1.00 97.62 207 PHE A CA 1
ATOM 1652 C C . PHE A 1 207 ? 13.622 -1.135 -0.611 1.00 97.62 207 PHE A C 1
ATOM 1654 O O . PHE A 1 207 ? 13.650 -0.843 -1.808 1.00 97.62 207 PHE A O 1
ATOM 1661 N N . ALA A 1 208 ? 13.967 -2.337 -0.155 1.00 97.50 208 ALA A N 1
ATOM 1662 C CA . ALA A 1 208 ? 13.989 -3.526 -0.997 1.00 97.50 208 ALA A CA 1
ATOM 1663 C C . ALA A 1 208 ? 12.593 -4.161 -1.017 1.00 97.50 208 ALA A C 1
ATOM 1665 O O . ALA A 1 208 ? 11.976 -4.324 0.035 1.00 97.50 208 ALA A O 1
ATOM 1666 N N . ILE A 1 209 ? 12.103 -4.511 -2.204 1.00 98.00 209 ILE A N 1
ATOM 1667 C CA . ILE A 1 209 ? 10.731 -4.969 -2.441 1.00 98.00 209 ILE A CA 1
ATOM 1668 C C . ILE A 1 209 ? 10.757 -6.410 -2.945 1.00 98.00 209 ILE A C 1
ATOM 1670 O O . ILE A 1 209 ? 11.510 -6.741 -3.864 1.00 98.00 209 ILE A O 1
ATOM 1674 N N . LYS A 1 210 ? 9.962 -7.280 -2.315 1.00 96.12 210 LYS A N 1
ATOM 1675 C CA . LYS A 1 210 ? 9.980 -8.731 -2.548 1.00 96.12 210 LYS A CA 1
ATOM 1676 C C . LYS A 1 210 ? 8.586 -9.359 -2.456 1.00 96.12 210 LYS A C 1
ATOM 1678 O O . LYS A 1 210 ? 7.615 -8.721 -2.050 1.00 96.12 210 LYS A O 1
ATOM 1683 N N . ASN A 1 211 ? 8.538 -10.651 -2.793 1.00 95.50 211 ASN A N 1
ATOM 1684 C CA . ASN A 1 211 ? 7.397 -11.552 -2.620 1.00 95.50 211 ASN A CA 1
ATOM 1685 C C . ASN A 1 211 ? 6.124 -11.066 -3.322 1.00 95.50 211 ASN A C 1
ATOM 1687 O O . ASN A 1 211 ? 5.141 -10.726 -2.670 1.00 95.50 211 ASN A O 1
ATOM 1691 N N . TYR A 1 212 ? 6.138 -11.052 -4.654 1.00 96.06 212 TYR A N 1
ATOM 1692 C CA . TYR A 1 212 ? 4.927 -10.799 -5.432 1.00 96.06 212 TYR A CA 1
ATOM 1693 C C . TYR A 1 212 ? 3.969 -11.989 -5.319 1.00 96.06 212 TYR A C 1
ATOM 1695 O O . TYR A 1 212 ? 4.376 -13.142 -5.475 1.00 96.06 212 TYR A O 1
ATOM 1703 N N . LYS A 1 213 ? 2.696 -11.716 -5.024 1.00 95.62 213 LYS A N 1
ATOM 1704 C CA . LYS A 1 213 ? 1.646 -12.735 -4.884 1.00 95.62 213 LYS A CA 1
ATOM 1705 C C . LYS A 1 213 ? 0.396 -12.325 -5.649 1.00 95.62 213 LYS A C 1
ATOM 1707 O O . LYS A 1 213 ? 0.044 -11.148 -5.639 1.00 95.62 213 LYS A O 1
ATOM 1712 N N . ASP A 1 214 ? -0.278 -13.304 -6.255 1.00 94.56 214 ASP A N 1
ATOM 1713 C CA . ASP A 1 214 ? -1.642 -13.123 -6.762 1.00 94.56 214 ASP A CA 1
ATOM 1714 C C . ASP A 1 214 ? -2.588 -12.979 -5.569 1.00 94.56 214 ASP A C 1
ATOM 1716 O O . ASP A 1 214 ? -2.663 -13.863 -4.711 1.00 94.56 214 ASP A O 1
ATOM 1720 N N . ILE A 1 215 ? -3.288 -11.854 -5.508 1.00 93.56 215 ILE A N 1
ATOM 1721 C CA . ILE A 1 215 ? -4.246 -11.541 -4.446 1.00 93.56 215 ILE A CA 1
ATOM 1722 C C . ILE A 1 215 ? -5.674 -11.944 -4.834 1.00 93.56 215 ILE A C 1
ATOM 1724 O O . ILE A 1 215 ? -6.609 -11.710 -4.076 1.00 93.56 215 ILE A O 1
ATOM 1728 N N . GLY A 1 216 ? -5.857 -12.542 -6.012 1.00 90.75 216 GLY A N 1
ATOM 1729 C CA . GLY A 1 216 ? -7.143 -12.883 -6.600 1.00 90.75 216 GLY A CA 1
ATOM 1730 C C . GLY A 1 216 ? -7.414 -12.078 -7.870 1.00 90.75 216 GLY A C 1
ATOM 1731 O O . GLY A 1 216 ? -7.006 -10.924 -8.019 1.00 90.75 216 GLY A O 1
ATOM 1732 N N . GLY A 1 217 ? -8.127 -12.699 -8.814 1.00 84.38 217 GLY A N 1
ATOM 1733 C CA . GLY A 1 217 ? -8.499 -12.059 -10.079 1.00 84.38 217 GLY A CA 1
ATOM 1734 C C . GLY A 1 217 ? -7.333 -11.831 -11.051 1.00 84.38 217 GLY A C 1
ATOM 1735 O O . GLY A 1 217 ? -7.548 -11.205 -12.094 1.00 84.38 217 GLY A O 1
ATOM 1736 N N . GLY A 1 218 ? -6.141 -12.362 -10.743 1.00 90.25 218 GLY A N 1
ATOM 1737 C CA . GLY A 1 218 ? -4.910 -12.166 -11.507 1.00 90.25 218 GLY A CA 1
ATOM 1738 C C . GLY A 1 218 ? -4.204 -10.849 -11.190 1.00 90.25 218 GLY A C 1
ATOM 1739 O O . GLY A 1 218 ? -3.493 -10.342 -12.049 1.00 90.25 218 GLY A O 1
ATOM 1740 N N . VAL A 1 219 ? -4.436 -10.271 -10.007 1.00 93.56 219 VAL A N 1
ATOM 1741 C CA . VAL A 1 219 ? -3.784 -9.041 -9.533 1.00 93.56 219 VAL A CA 1
ATOM 1742 C C . VAL A 1 219 ? -2.570 -9.429 -8.699 1.00 93.56 219 VAL A C 1
ATOM 1744 O O . VAL A 1 219 ? -2.717 -10.096 -7.680 1.00 93.56 219 VAL A O 1
ATOM 1747 N N . TYR A 1 220 ? -1.381 -8.984 -9.097 1.00 95.50 220 TYR A N 1
ATOM 1748 C CA . TYR A 1 220 ? -0.129 -9.311 -8.417 1.00 95.50 220 TYR A CA 1
ATOM 1749 C C . TYR A 1 220 ? 0.413 -8.103 -7.658 1.00 95.50 220 TYR A C 1
ATOM 1751 O O . TYR A 1 220 ? 0.576 -7.028 -8.234 1.00 95.50 220 TYR A O 1
ATOM 1759 N N . LEU A 1 221 ? 0.715 -8.279 -6.370 1.00 97.12 221 LEU A N 1
ATOM 1760 C CA . LEU A 1 221 ? 1.260 -7.224 -5.510 1.00 97.12 221 LEU A CA 1
ATOM 1761 C C . LEU A 1 221 ? 2.487 -7.703 -4.727 1.00 97.12 221 LEU A C 1
ATOM 1763 O O . LEU A 1 221 ? 2.505 -8.858 -4.291 1.00 97.12 221 LEU A O 1
ATOM 1767 N N . PRO A 1 222 ? 3.483 -6.828 -4.489 1.00 97.69 222 PRO A N 1
ATOM 1768 C CA . PRO A 1 222 ? 4.575 -7.118 -3.572 1.00 97.69 222 PRO A CA 1
ATOM 1769 C C . PRO A 1 222 ? 4.066 -7.152 -2.132 1.00 97.69 222 PRO A C 1
ATOM 1771 O O . PRO A 1 222 ? 3.349 -6.251 -1.694 1.00 97.69 222 PRO A O 1
ATOM 1774 N N . THR A 1 223 ? 4.471 -8.163 -1.365 1.00 97.75 223 THR A N 1
ATOM 1775 C CA . THR A 1 223 ? 4.027 -8.315 0.027 1.00 97.75 223 THR A CA 1
ATOM 1776 C C . THR A 1 223 ? 5.116 -8.076 1.066 1.00 97.75 223 THR A C 1
ATOM 1778 O O . THR A 1 223 ? 4.858 -8.249 2.252 1.00 97.75 223 THR A O 1
ATOM 1781 N N . GLU A 1 224 ? 6.328 -7.691 0.669 1.00 98.12 224 GLU A N 1
ATOM 1782 C CA . GLU A 1 224 ? 7.426 -7.426 1.604 1.00 98.12 224 GLU A CA 1
ATOM 1783 C C . GLU A 1 224 ? 8.224 -6.184 1.187 1.00 98.12 224 GLU A C 1
ATOM 1785 O O . GLU A 1 224 ? 8.684 -6.080 0.049 1.00 98.12 224 GLU A O 1
ATOM 1790 N N . PHE A 1 225 ? 8.391 -5.252 2.128 1.00 98.00 225 PHE A N 1
ATOM 1791 C CA . PHE A 1 225 ? 9.138 -4.005 1.973 1.00 98.00 225 PHE A CA 1
ATOM 1792 C C . PHE A 1 225 ? 10.143 -3.898 3.115 1.00 98.00 225 PHE A C 1
ATOM 1794 O O . PHE A 1 225 ? 9.760 -3.684 4.263 1.00 98.00 225 PHE A O 1
ATOM 1801 N N . ILE A 1 226 ? 11.427 -4.040 2.803 1.00 97.81 226 ILE A N 1
ATOM 1802 C CA . ILE A 1 226 ? 12.515 -4.035 3.781 1.00 97.81 226 ILE A CA 1
AT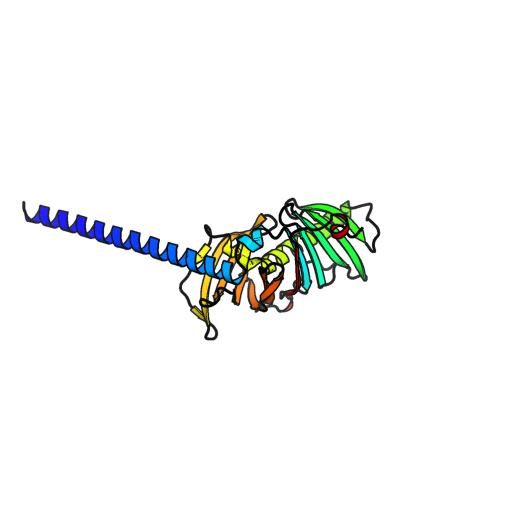OM 1803 C C . ILE A 1 226 ? 13.229 -2.690 3.692 1.00 97.81 226 ILE A C 1
ATOM 1805 O O . ILE A 1 226 ? 13.876 -2.410 2.682 1.00 97.81 226 ILE A O 1
ATOM 1809 N N . ASP A 1 227 ? 13.123 -1.858 4.726 1.00 96.88 227 ASP A N 1
ATOM 1810 C CA . ASP A 1 227 ? 13.875 -0.600 4.790 1.00 96.88 227 ASP A CA 1
ATOM 1811 C C . ASP A 1 227 ? 15.368 -0.922 4.958 1.00 96.88 227 ASP A C 1
ATOM 1813 O O . ASP A 1 227 ? 15.772 -1.650 5.870 1.00 96.88 227 ASP A O 1
ATOM 1817 N N . LYS A 1 228 ? 16.206 -0.393 4.062 1.00 95.00 228 LYS A N 1
ATOM 1818 C CA . LYS A 1 228 ? 17.644 -0.705 4.042 1.00 95.00 228 LYS A CA 1
ATOM 1819 C C . LYS A 1 228 ? 18.429 -0.097 5.207 1.00 95.00 228 LYS A C 1
ATOM 1821 O O . LYS A 1 228 ? 19.569 -0.497 5.435 1.00 95.00 228 LYS A O 1
ATOM 1826 N N . LYS A 1 229 ? 17.872 0.893 5.908 1.00 94.75 229 LYS A N 1
ATOM 1827 C CA . LYS A 1 229 ? 18.541 1.651 6.977 1.00 94.75 229 LYS A CA 1
ATOM 1828 C C . LYS A 1 229 ? 17.937 1.392 8.353 1.00 94.75 229 LYS A C 1
ATOM 1830 O O . LYS A 1 229 ? 18.679 1.398 9.330 1.00 94.75 229 LYS A O 1
ATOM 1835 N N . ASN A 1 230 ? 16.624 1.193 8.446 1.00 92.75 230 ASN A N 1
ATOM 1836 C CA . ASN A 1 230 ? 15.932 0.948 9.706 1.00 92.75 230 ASN A CA 1
ATOM 1837 C C . ASN A 1 230 ? 14.925 -0.211 9.585 1.00 92.75 230 ASN A C 1
ATOM 1839 O O . ASN A 1 230 ? 13.788 0.022 9.174 1.00 92.75 230 ASN A O 1
ATOM 1843 N N . PRO A 1 231 ? 15.283 -1.427 10.036 1.00 91.19 231 PRO A N 1
ATOM 1844 C CA . PRO A 1 231 ? 14.404 -2.592 9.976 1.00 91.19 231 PRO A CA 1
ATOM 1845 C C . PRO A 1 231 ? 13.014 -2.395 10.600 1.00 91.19 231 PRO A C 1
ATOM 1847 O O . PRO A 1 231 ? 12.065 -2.985 10.096 1.00 91.19 231 PRO A O 1
ATOM 1850 N N . GLU A 1 232 ? 12.854 -1.538 11.617 1.00 90.00 232 GLU A N 1
ATOM 1851 C CA . GLU A 1 232 ? 11.554 -1.251 12.258 1.00 90.00 232 GLU A CA 1
ATOM 1852 C C . GLU A 1 232 ? 10.552 -0.565 11.310 1.00 90.00 232 GLU A C 1
ATOM 1854 O O . GLU A 1 232 ? 9.337 -0.636 11.505 1.00 90.00 232 GLU A O 1
ATOM 1859 N N . ARG A 1 233 ? 11.052 0.080 10.249 1.00 92.31 233 ARG A N 1
ATOM 1860 C CA . ARG A 1 233 ? 10.241 0.706 9.191 1.00 92.31 233 ARG A CA 1
ATOM 1861 C C . ARG A 1 233 ? 9.884 -0.252 8.062 1.00 92.31 233 ARG A C 1
ATOM 1863 O O . ARG A 1 233 ? 9.158 0.135 7.143 1.00 92.31 233 ARG A O 1
ATOM 1870 N N . SER A 1 234 ? 10.367 -1.490 8.128 1.00 96.12 234 SER A N 1
ATOM 1871 C CA . SER A 1 234 ? 9.965 -2.543 7.200 1.00 96.12 234 SER A CA 1
ATOM 1872 C C . SER A 1 234 ? 8.503 -2.914 7.420 1.00 96.12 234 SER A C 1
ATOM 1874 O O . SER A 1 234 ? 7.958 -2.765 8.516 1.00 96.12 234 SER A O 1
ATOM 1876 N N . SER A 1 235 ? 7.861 -3.404 6.370 1.00 96.69 235 SER A N 1
ATOM 1877 C CA . SER A 1 235 ? 6.473 -3.844 6.418 1.00 96.69 235 SER A CA 1
ATOM 1878 C C . SER A 1 235 ? 6.274 -5.132 5.636 1.00 96.69 235 SER A C 1
ATOM 1880 O O . SER A 1 235 ? 6.781 -5.283 4.523 1.00 96.69 235 SER A O 1
ATOM 1882 N N . GLU A 1 236 ? 5.488 -6.032 6.213 1.00 97.81 236 GLU A N 1
ATOM 1883 C CA . GLU A 1 236 ? 5.055 -7.283 5.598 1.00 97.81 236 GLU A CA 1
ATOM 1884 C C . GLU A 1 236 ? 3.528 -7.297 5.482 1.00 97.81 236 GLU A C 1
ATOM 1886 O O . GLU A 1 236 ? 2.816 -6.979 6.437 1.00 97.81 236 GLU A O 1
ATOM 1891 N N . PHE A 1 237 ? 3.029 -7.711 4.321 1.00 97.94 237 PHE A N 1
ATOM 1892 C CA . PHE A 1 237 ? 1.611 -7.886 4.030 1.00 97.94 237 PHE A CA 1
ATOM 1893 C C . PHE A 1 237 ? 1.278 -9.382 3.988 1.00 97.94 237 PHE A C 1
ATOM 1895 O O . PHE A 1 237 ? 1.228 -10.016 2.935 1.00 97.94 237 PHE A O 1
ATOM 1902 N N . SER A 1 238 ? 1.106 -9.970 5.171 1.00 92.94 238 SER A N 1
ATOM 1903 C CA . SER A 1 238 ? 0.986 -11.427 5.357 1.00 92.94 238 SER A CA 1
ATOM 1904 C C . SER A 1 238 ? -0.255 -12.042 4.694 1.00 92.94 238 SER A C 1
ATOM 1906 O O . SER A 1 238 ? -0.222 -13.191 4.257 1.00 92.94 238 SER A O 1
ATOM 1908 N N . THR A 1 239 ? -1.338 -11.271 4.594 1.00 93.56 239 THR A N 1
ATOM 1909 C CA . THR A 1 239 ? -2.574 -11.632 3.890 1.00 93.56 239 THR A CA 1
ATOM 1910 C C . THR A 1 239 ? -2.947 -10.483 2.977 1.00 93.56 239 THR A C 1
ATOM 1912 O O . THR A 1 239 ? -2.997 -9.348 3.444 1.00 93.56 239 THR A O 1
ATOM 1915 N N . VAL A 1 240 ? -3.225 -10.770 1.706 1.00 95.12 240 VAL A N 1
ATOM 1916 C CA . VAL A 1 240 ? -3.792 -9.810 0.756 1.00 95.12 240 VAL A CA 1
ATOM 1917 C C . VAL A 1 240 ? -4.781 -10.558 -0.135 1.00 95.12 240 VAL A C 1
ATOM 1919 O O . VAL A 1 240 ? -4.432 -11.600 -0.685 1.00 95.12 240 VAL A O 1
ATOM 1922 N N . ALA A 1 241 ? -6.010 -10.061 -0.239 1.00 95.19 241 ALA A N 1
ATOM 1923 C CA . ALA A 1 241 ? -7.077 -10.677 -1.019 1.00 95.19 241 ALA A CA 1
ATOM 1924 C C . ALA A 1 241 ? -7.950 -9.617 -1.704 1.00 95.19 241 ALA A C 1
ATOM 1926 O O . ALA A 1 241 ? -8.233 -8.575 -1.111 1.00 95.19 241 ALA A O 1
ATOM 1927 N N . SER A 1 242 ? -8.403 -9.897 -2.925 1.00 92.38 242 SER A N 1
ATOM 1928 C CA . SER A 1 242 ? -9.288 -9.046 -3.718 1.00 92.38 242 SER A CA 1
ATOM 1929 C C . SER A 1 242 ? -10.672 -9.672 -3.910 1.00 92.38 242 SER A C 1
ATOM 1931 O O . SER A 1 242 ? -10.825 -10.890 -4.031 1.00 92.38 242 SER A O 1
ATOM 1933 N N . PHE A 1 243 ? -11.701 -8.824 -3.968 1.00 88.19 243 PHE A N 1
ATOM 1934 C CA . PHE A 1 243 ? -13.076 -9.230 -4.252 1.00 88.19 243 PHE A CA 1
ATOM 1935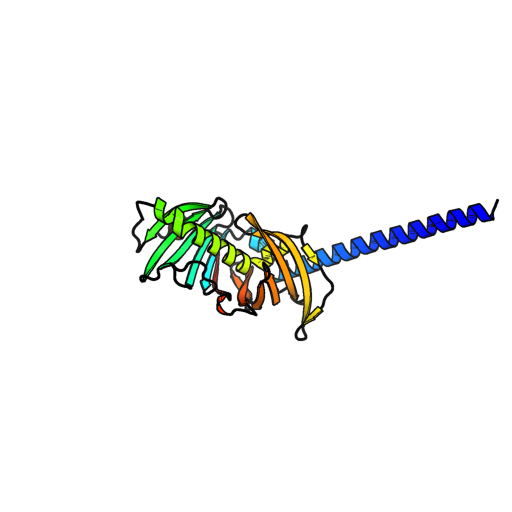 C C . PHE A 1 243 ? -13.756 -8.197 -5.154 1.00 88.19 243 PHE A C 1
ATOM 1937 O O . PHE A 1 243 ? -13.585 -6.990 -4.989 1.00 88.19 243 PHE A O 1
ATOM 1944 N N . THR A 1 244 ? -14.570 -8.663 -6.098 1.00 85.50 244 THR A N 1
ATOM 1945 C CA . THR A 1 244 ? -15.391 -7.786 -6.952 1.00 85.50 244 THR A CA 1
ATOM 1946 C C . THR A 1 244 ? -16.702 -7.385 -6.285 1.00 85.50 244 THR A C 1
ATOM 1948 O O . THR A 1 244 ? -17.305 -6.386 -6.654 1.00 85.50 244 THR A O 1
ATOM 1951 N N . HIS A 1 245 ? -17.163 -8.159 -5.302 1.00 83.25 245 HIS A N 1
ATOM 1952 C CA . HIS A 1 245 ? -18.407 -7.902 -4.594 1.00 83.25 245 HIS A CA 1
ATOM 1953 C C . HIS A 1 245 ? -18.300 -8.328 -3.132 1.00 83.25 245 HIS A C 1
ATOM 1955 O O . HIS A 1 245 ? -17.685 -9.351 -2.820 1.00 83.25 245 HIS A O 1
ATOM 1961 N N . MET A 1 246 ? -18.934 -7.561 -2.248 1.00 86.44 246 MET A N 1
ATOM 1962 C CA . MET A 1 246 ? -19.039 -7.865 -0.830 1.00 86.44 246 MET A CA 1
ATOM 1963 C C . MET A 1 246 ? -20.360 -7.329 -0.279 1.00 86.44 246 MET A C 1
ATOM 1965 O O . MET A 1 246 ? -20.729 -6.183 -0.531 1.00 86.44 246 MET A O 1
ATOM 1969 N N . GLU A 1 247 ? -21.057 -8.166 0.484 1.00 84.25 247 GLU A N 1
ATOM 1970 C CA . GLU A 1 247 ? -22.257 -7.767 1.222 1.00 84.25 247 GLU A CA 1
ATOM 1971 C C . GLU A 1 247 ? -21.894 -6.776 2.333 1.00 84.25 247 GLU A C 1
ATOM 1973 O O . GLU A 1 247 ? -20.841 -6.892 2.969 1.00 84.25 247 GLU A O 1
ATOM 1978 N N . LYS A 1 248 ? -22.780 -5.810 2.586 1.00 81.06 248 LYS A N 1
ATOM 1979 C CA . LYS A 1 248 ? -22.541 -4.739 3.558 1.00 81.06 248 LYS A CA 1
ATOM 1980 C C . LYS A 1 248 ? -22.330 -5.294 4.970 1.00 81.06 248 LYS A C 1
ATOM 1982 O O . LYS A 1 248 ? -21.420 -4.862 5.666 1.00 81.06 248 LYS A O 1
ATOM 1987 N N . GLU A 1 249 ? -23.107 -6.301 5.349 1.00 80.69 249 GLU A N 1
ATOM 1988 C CA . GLU A 1 249 ? -23.046 -6.968 6.651 1.00 80.69 249 GLU A CA 1
ATOM 1989 C C . GLU A 1 249 ? -21.679 -7.636 6.864 1.00 80.69 249 GLU A C 1
ATOM 1991 O O . GLU A 1 249 ? -21.058 -7.500 7.917 1.00 80.69 249 GLU A O 1
ATOM 1996 N N . LYS A 1 250 ? -21.142 -8.278 5.816 1.00 81.94 250 LYS A N 1
ATOM 1997 C CA . LYS A 1 250 ? -19.795 -8.872 5.840 1.00 81.94 250 LYS A CA 1
ATOM 1998 C C . LYS A 1 250 ? -18.706 -7.809 5.978 1.00 81.94 250 LYS A C 1
ATOM 2000 O O . LYS A 1 250 ? -17.718 -8.047 6.670 1.00 81.94 250 LYS A O 1
ATOM 2005 N N . PHE A 1 251 ? -18.888 -6.653 5.337 1.00 84.50 251 PHE A N 1
ATOM 2006 C CA . PHE A 1 251 ? -17.954 -5.534 5.433 1.00 84.50 251 PHE A CA 1
ATOM 2007 C C . PHE A 1 251 ? -17.931 -4.940 6.844 1.00 84.50 251 PHE A C 1
ATOM 2009 O O . PHE A 1 251 ? -16.860 -4.800 7.430 1.00 84.50 251 PHE A O 1
ATOM 2016 N N . GLU A 1 252 ? -19.098 -4.636 7.412 1.00 82.00 252 GLU A N 1
ATOM 2017 C CA . GLU A 1 252 ? -19.221 -4.015 8.738 1.00 82.00 252 GLU A CA 1
ATOM 2018 C C . GLU A 1 252 ? -18.903 -5.002 9.874 1.00 82.00 252 GLU A C 1
ATOM 2020 O O . GLU A 1 252 ? -18.415 -4.588 10.922 1.00 82.00 252 GLU A O 1
ATOM 2025 N N . GLY A 1 253 ? -19.058 -6.313 9.646 1.00 64.56 253 GLY A N 1
ATOM 2026 C CA . GLY A 1 253 ? -18.763 -7.348 10.644 1.00 64.56 253 GLY A CA 1
ATOM 2027 C C . GLY A 1 253 ? -19.780 -7.412 11.776 1.00 64.56 253 GLY A C 1
ATOM 2028 O O . GLY A 1 253 ? -19.408 -7.815 12.882 1.00 64.56 253 GLY A O 1
ATOM 2029 N N . LEU A 1 254 ? -21.013 -6.991 11.483 1.00 56.12 254 LEU A N 1
ATOM 2030 C CA . LEU A 1 254 ? -22.175 -7.007 12.369 1.00 56.12 254 LEU A CA 1
ATOM 2031 C C . LEU A 1 254 ? -22.982 -8.298 12.193 1.00 56.12 254 LEU A C 1
ATOM 2033 O O . LEU A 1 254 ? -23.150 -8.739 11.032 1.00 56.12 254 LEU A O 1
#

Nearest PDB structures (foldseek):
  4z48-assembly2_B  TM=4.607E-01  e=4.541E-06  Desulfovibrio piger ATCC 29098
  2byo-assembly1_A  TM=3.526E-01  e=9.321E-05  Mycobacterium tuberculosis H37Rv
  7zhm-assembly2_D  TM=3.846E-01  e=2.992E+00  Salmonella enterica subsp. enterica serovar Typhimurium
  7tcv-assembly1_XXX-2  TM=1.899E-01  e=8.840E+00  Mus musculus

Solvent-accessible surface area (backbone atoms only — not comparable to full-atom values): 13239 Å² total; per-residue (Å²): 117,66,70,62,54,52,53,55,51,52,53,52,52,51,51,50,50,53,50,51,51,53,55,51,52,55,51,50,55,56,51,50,45,52,48,58,38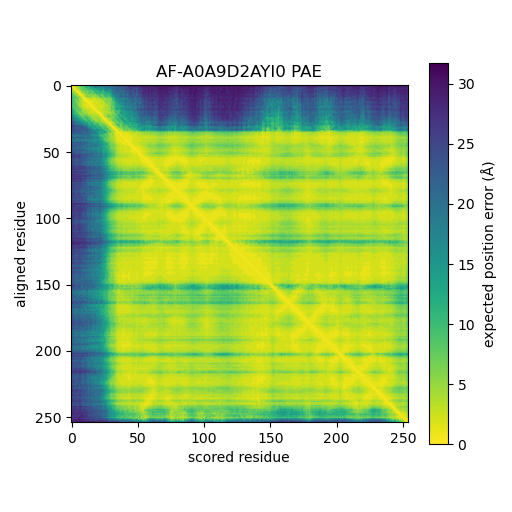,44,33,25,22,52,50,30,41,29,64,71,46,56,72,63,42,33,31,41,40,36,31,41,31,47,49,61,79,46,90,58,41,47,48,49,36,36,39,42,34,31,69,82,85,21,43,32,32,38,36,35,34,33,75,85,70,46,44,37,40,38,37,33,25,55,59,77,71,44,82,72,48,42,26,50,71,85,38,73,57,88,76,50,70,68,46,58,71,62,53,46,59,41,51,54,53,43,49,50,57,50,49,44,59,48,44,36,58,59,51,55,38,68,31,69,85,51,45,45,67,50,80,70,42,79,54,97,89,39,57,26,34,34,37,35,32,56,69,42,56,43,92,53,66,49,65,45,47,38,37,36,30,18,33,67,87,59,20,46,60,42,34,37,37,49,84,92,41,49,28,43,40,41,65,72,42,72,28,46,91,58,32,34,36,52,31,34,37,41,31,78,87,45,67,72,63,14,38,37,42,86,43,58,40,50,34,72,75,80,58,67,53,72,68,73,70,109